Protein AF-A0A5B0NMY7-F1 (afdb_monomer_lite)

Secondary structure (DSSP, 8-state):
--TTHHHHS-THHHHHHHHTT--SS--PPPGGG----HHHHHHHHHHHHHHHTT-SSSS---HHHHHHHHHHHHHHHT-TT--HHHHHHHHHHHHHHTSSHHHHHHHHTSTHHHHHHHHHHHHS--HHHHHHHHHTHHHHHTTTS--TT-----HHHHHHHHHHHHHHH--SSTHHHHHHHHHHHHHHH-HHHHHHHHH-HHHHHHHHHHHHHHTTPPP-TTSPPPHHHHHHHHHHHHHHHHHHSPP-------------

Structure (mmCIF, N/CA/C/O backbone):
data_AF-A0A5B0NMY7-F1
#
_entry.id   AF-A0A5B0NMY7-F1
#
loop_
_atom_site.group_PDB
_atom_site.id
_atom_site.type_symbol
_atom_site.label_atom_id
_atom_site.label_alt_id
_atom_site.label_comp_id
_atom_site.label_asym_id
_atom_site.label_entity_id
_atom_site.label_seq_id
_atom_site.pdbx_PDB_ins_code
_atom_site.Cartn_x
_atom_site.Cartn_y
_atom_site.Cartn_z
_atom_site.occupancy
_atom_site.B_iso_or_equiv
_atom_site.auth_seq_id
_atom_site.auth_comp_id
_atom_site.auth_asym_id
_atom_site.auth_atom_id
_atom_site.pdbx_PDB_model_num
ATOM 1 N N . MET A 1 1 ? 30.979 4.799 -23.704 1.00 32.09 1 MET A N 1
ATOM 2 C CA . MET A 1 1 ? 30.356 3.973 -24.763 1.00 32.09 1 MET A CA 1
ATOM 3 C C . MET A 1 1 ? 29.067 3.320 -24.238 1.00 32.09 1 MET A C 1
ATOM 5 O O . MET A 1 1 ? 28.870 2.130 -24.398 1.00 32.09 1 MET A O 1
ATOM 9 N N . VAL A 1 2 ? 28.217 4.111 -23.569 1.00 34.25 2 VAL A N 1
ATOM 10 C CA . VAL A 1 2 ? 26.868 3.742 -23.074 1.00 34.25 2 VAL A CA 1
ATOM 11 C C . VAL A 1 2 ? 25.828 4.779 -23.558 1.00 34.25 2 VAL A C 1
ATOM 13 O O . VAL A 1 2 ? 24.635 4.527 -23.528 1.00 34.25 2 VAL A O 1
ATOM 16 N N . MET A 1 3 ? 26.293 5.912 -24.112 1.00 31.12 3 MET A N 1
ATOM 17 C CA . MET A 1 3 ? 25.487 7.048 -24.591 1.00 31.12 3 MET A CA 1
ATOM 18 C C . MET A 1 3 ? 24.630 6.768 -25.835 1.00 31.12 3 MET A C 1
ATOM 20 O O . MET A 1 3 ? 23.894 7.650 -26.248 1.00 31.12 3 MET A O 1
ATOM 24 N N . ASP A 1 4 ? 24.714 5.581 -26.438 1.00 39.19 4 ASP A N 1
ATOM 25 C CA . ASP A 1 4 ? 24.025 5.305 -27.707 1.00 39.19 4 ASP A CA 1
ATOM 26 C C . ASP A 1 4 ? 22.828 4.358 -27.565 1.00 39.19 4 ASP A C 1
ATOM 28 O O . ASP A 1 4 ? 22.023 4.254 -28.481 1.00 39.19 4 ASP A O 1
ATOM 32 N N . ILE A 1 5 ? 22.648 3.680 -26.424 1.00 42.03 5 ILE A N 1
ATOM 33 C CA . ILE A 1 5 ? 21.524 2.739 -26.264 1.00 42.03 5 ILE A CA 1
ATOM 34 C C . ILE A 1 5 ? 20.191 3.502 -26.214 1.00 42.03 5 ILE A C 1
ATOM 36 O O . ILE A 1 5 ? 19.239 3.094 -26.873 1.00 42.03 5 ILE A O 1
ATOM 40 N N . GLY A 1 6 ? 20.147 4.658 -25.539 1.00 38.84 6 GLY A N 1
ATOM 41 C CA . GLY A 1 6 ? 18.943 5.498 -25.462 1.00 38.84 6 GLY A CA 1
ATOM 42 C C . GLY A 1 6 ? 18.490 6.074 -26.810 1.00 38.84 6 GLY A C 1
ATOM 43 O O . GLY A 1 6 ? 17.297 6.253 -27.023 1.00 38.84 6 GLY A O 1
ATOM 44 N N . HIS A 1 7 ? 19.419 6.306 -27.747 1.00 39.41 7 HIS A N 1
ATOM 45 C CA . HIS A 1 7 ? 19.099 6.758 -29.108 1.00 39.41 7 HIS A CA 1
ATOM 46 C C . HIS A 1 7 ? 18.874 5.607 -30.100 1.00 39.41 7 HIS A C 1
ATOM 48 O O . HIS A 1 7 ? 18.194 5.798 -31.106 1.00 39.41 7 HIS A O 1
ATOM 54 N N . THR A 1 8 ? 19.431 4.420 -29.831 1.00 40.19 8 THR A N 1
ATOM 55 C CA . THR A 1 8 ? 19.308 3.242 -30.710 1.00 40.19 8 THR A CA 1
ATOM 56 C C . THR A 1 8 ? 18.006 2.479 -30.482 1.00 40.19 8 THR A C 1
ATOM 58 O O . THR A 1 8 ? 17.509 1.830 -31.403 1.00 40.19 8 THR A O 1
ATOM 61 N N . ILE A 1 9 ? 17.410 2.573 -29.291 1.00 45.41 9 ILE A N 1
ATOM 62 C CA . ILE A 1 9 ? 16.045 2.095 -29.085 1.00 45.41 9 ILE A CA 1
ATOM 63 C C . ILE A 1 9 ? 15.107 3.152 -29.684 1.00 45.41 9 ILE A C 1
ATOM 65 O O . ILE A 1 9 ? 14.639 4.057 -28.996 1.00 45.41 9 ILE A O 1
ATOM 69 N N . GLU A 1 10 ? 14.857 3.072 -30.997 1.00 43.41 10 GLU A N 1
ATOM 70 C CA . GLU A 1 10 ? 13.760 3.787 -31.660 1.00 43.41 10 GLU A CA 1
ATOM 71 C C . GLU A 1 10 ? 12.412 3.272 -31.105 1.00 43.41 10 GLU A C 1
ATOM 73 O O . GLU A 1 10 ? 11.629 2.644 -31.812 1.00 43.41 10 GLU A O 1
ATOM 78 N N . PHE A 1 11 ? 12.076 3.635 -29.862 1.00 42.22 11 PHE A N 1
ATOM 79 C CA . PHE A 1 11 ? 10.694 3.679 -29.361 1.00 42.22 11 PHE A CA 1
ATOM 80 C C . PHE A 1 11 ? 9.807 4.577 -30.261 1.00 42.22 11 PHE A C 1
ATOM 82 O O . PHE A 1 11 ? 8.585 4.613 -30.152 1.00 42.22 11 PHE A O 1
ATOM 89 N N . SER A 1 12 ? 10.421 5.347 -31.167 1.00 41.28 12 SER A N 1
ATOM 90 C CA . SER A 1 12 ? 9.843 6.477 -31.882 1.00 41.28 12 SER A CA 1
ATOM 91 C C . SER A 1 12 ? 9.120 6.152 -33.188 1.00 41.28 12 SER A C 1
ATOM 93 O O . SER A 1 12 ? 8.364 7.007 -33.640 1.00 41.28 12 SER A O 1
ATOM 95 N N . LYS A 1 13 ? 9.253 4.978 -33.821 1.00 42.22 13 LYS A N 1
ATOM 96 C CA . LYS A 1 13 ? 8.498 4.752 -35.075 1.00 42.22 13 LYS A CA 1
ATOM 97 C C . LYS A 1 13 ? 7.023 4.412 -34.864 1.00 42.22 13 LYS A C 1
ATOM 99 O O . LYS A 1 13 ? 6.215 4.769 -35.720 1.00 42.22 13 LYS A O 1
ATOM 104 N N . HIS A 1 14 ? 6.664 3.815 -33.729 1.00 40.69 14 HIS A N 1
ATOM 105 C CA . HIS A 1 14 ? 5.277 3.439 -33.435 1.00 40.69 14 HIS A CA 1
ATOM 106 C C . HIS A 1 14 ? 4.584 4.416 -32.472 1.00 40.69 14 HIS A C 1
ATOM 108 O O . HIS A 1 14 ? 3.440 4.788 -32.717 1.00 40.69 14 HIS A O 1
ATOM 114 N N . LEU A 1 15 ? 5.301 4.989 -31.496 1.00 37.88 15 LEU A N 1
ATOM 115 C CA . LEU A 1 15 ? 4.747 6.022 -30.604 1.00 37.88 15 LEU A CA 1
ATOM 116 C C . LEU A 1 15 ? 4.585 7.407 -31.257 1.00 37.88 15 LEU A C 1
ATOM 118 O O . LEU A 1 15 ? 3.718 8.182 -30.850 1.00 37.88 15 LEU A O 1
ATOM 122 N N . SER A 1 16 ? 5.395 7.755 -32.268 1.00 37.88 16 SER A N 1
ATOM 123 C CA . SER A 1 16 ? 5.366 9.104 -32.865 1.00 37.88 16 SER A CA 1
ATOM 124 C C . SER A 1 16 ? 4.118 9.366 -33.723 1.00 37.88 16 SER A C 1
ATOM 126 O O . SER A 1 16 ? 3.737 10.523 -33.894 1.00 37.88 16 SER A O 1
ATOM 128 N N . GLN A 1 17 ? 3.415 8.323 -34.185 1.00 37.09 17 GLN A N 1
ATOM 129 C CA . GLN A 1 17 ? 2.130 8.489 -34.882 1.00 37.09 17 GLN A CA 1
ATOM 130 C C . GLN A 1 17 ? 0.958 8.770 -33.924 1.00 37.09 17 GLN A C 1
ATOM 132 O O . GLN A 1 17 ? 0.051 9.509 -34.296 1.00 37.09 17 GLN A O 1
ATOM 137 N N . GLN A 1 18 ? 1.002 8.276 -32.681 1.00 41.50 18 GLN A N 1
ATOM 138 C CA . GLN A 1 18 ? 0.008 8.601 -31.643 1.00 41.50 18 GLN A CA 1
ATOM 139 C C . GLN A 1 18 ? 0.313 9.921 -30.924 1.00 41.50 18 GLN A C 1
ATOM 141 O O . GLN A 1 18 ? -0.600 10.680 -30.606 1.00 41.50 18 GLN A O 1
ATOM 146 N N . ALA A 1 19 ? 1.592 10.255 -30.719 1.00 38.69 19 ALA A N 1
ATOM 147 C CA . ALA A 1 19 ? 1.987 11.493 -30.040 1.00 38.69 19 ALA A CA 1
ATOM 148 C C . ALA A 1 19 ? 1.609 12.771 -30.818 1.00 38.69 19 ALA A C 1
ATOM 150 O O . ALA A 1 19 ? 1.403 13.815 -30.207 1.00 38.69 19 ALA A O 1
ATOM 151 N N . GLN A 1 20 ? 1.441 12.698 -32.145 1.00 36.66 20 GLN A N 1
ATOM 152 C CA . GLN A 1 20 ? 0.989 13.837 -32.959 1.00 36.66 20 GLN A CA 1
ATOM 153 C C . GLN A 1 20 ? -0.509 14.172 -32.802 1.00 36.66 20 GLN A C 1
ATOM 155 O O . GLN A 1 20 ? -0.960 15.177 -33.347 1.00 36.66 20 GLN A O 1
ATOM 160 N N . GLN A 1 21 ? -1.285 13.384 -32.046 1.00 37.75 21 GLN A N 1
ATOM 161 C CA . GLN A 1 21 ? -2.681 13.706 -31.707 1.00 37.75 21 GLN A CA 1
ATOM 162 C C . GLN A 1 21 ? -2.865 14.293 -30.295 1.00 37.75 21 GLN A C 1
ATOM 164 O O . GLN A 1 21 ? -3.982 14.663 -29.938 1.00 37.75 21 GLN A O 1
ATOM 169 N N . ALA A 1 22 ? -1.799 14.431 -29.499 1.00 38.22 22 ALA A N 1
ATOM 170 C CA . ALA A 1 22 ? -1.892 14.773 -28.076 1.00 38.22 22 ALA A CA 1
ATOM 171 C C . ALA A 1 22 ? -1.459 16.210 -27.706 1.00 38.22 22 ALA A C 1
ATOM 173 O O . ALA A 1 22 ? -1.163 16.466 -26.544 1.00 38.22 22 ALA A O 1
ATOM 174 N N . ASP A 1 23 ? -1.494 17.174 -28.634 1.00 37.72 23 ASP A N 1
ATOM 175 C CA . ASP A 1 23 ? -1.277 18.609 -28.338 1.00 37.72 23 ASP A CA 1
ATOM 176 C C . ASP A 1 23 ? -2.531 19.294 -27.743 1.00 37.72 23 ASP A C 1
ATOM 178 O O . ASP A 1 23 ? -2.899 20.417 -28.090 1.00 37.72 23 ASP A O 1
ATOM 182 N N . THR A 1 24 ? -3.224 18.617 -26.820 1.00 37.00 24 THR A N 1
ATOM 183 C CA . THR A 1 24 ? -4.330 19.207 -26.044 1.00 37.00 24 THR A CA 1
ATOM 184 C C . THR A 1 24 ? -4.070 18.992 -24.545 1.00 37.00 24 THR A C 1
ATOM 186 O O . THR A 1 24 ? -3.710 17.877 -24.175 1.00 37.00 24 THR A O 1
ATOM 189 N N . PRO A 1 25 ? -4.247 19.992 -23.649 1.00 38.28 25 PRO A N 1
ATOM 190 C CA . PRO A 1 25 ? -3.701 19.969 -22.278 1.00 38.28 25 PRO A CA 1
ATOM 191 C C . PRO A 1 25 ? -4.439 19.055 -21.283 1.00 38.28 25 PRO A C 1
ATOM 193 O O . PRO A 1 25 ? -4.419 19.289 -20.077 1.00 38.28 25 PRO A O 1
ATOM 196 N N . SER A 1 26 ? -5.134 18.031 -21.761 1.00 47.75 26 SER A N 1
ATOM 197 C CA . SER A 1 26 ? -5.843 17.069 -20.929 1.00 47.75 26 SER A CA 1
ATOM 198 C C . SER A 1 26 ? -5.944 15.773 -21.714 1.00 47.75 26 SER A C 1
ATOM 200 O O . SER A 1 26 ? -6.803 15.653 -22.574 1.00 47.75 26 SER A O 1
ATOM 202 N N . ASN A 1 27 ? -5.026 14.838 -21.483 1.00 47.78 27 ASN A N 1
ATOM 203 C CA . ASN A 1 27 ? -5.143 13.482 -22.008 1.00 47.78 27 ASN A CA 1
ATOM 204 C C . ASN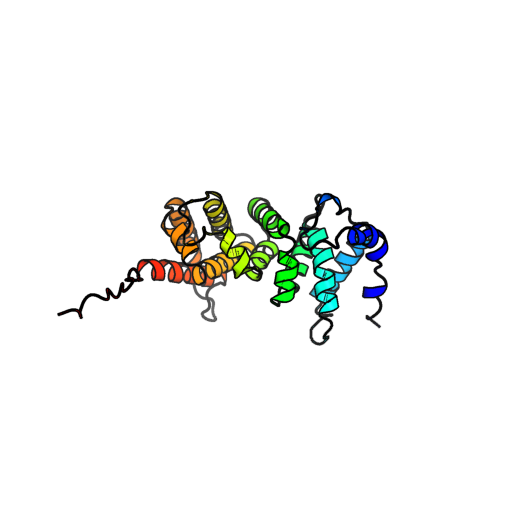 A 1 27 ? -4.453 12.524 -21.038 1.00 47.78 27 ASN A C 1
ATOM 206 O O . ASN A 1 27 ? -3.228 12.435 -20.988 1.00 47.78 27 ASN A O 1
ATOM 210 N N . VAL A 1 28 ? -5.269 11.836 -20.243 1.00 51.53 28 VAL A N 1
ATOM 211 C CA . VAL A 1 28 ? -4.882 10.591 -19.572 1.00 51.53 28 VAL A CA 1
ATOM 212 C C . VAL A 1 28 ? -4.405 9.610 -20.659 1.00 51.53 28 VAL A C 1
ATOM 214 O O . VAL A 1 28 ? -5.053 9.546 -21.708 1.00 51.53 28 VAL A O 1
ATOM 217 N N . PRO A 1 29 ? -3.296 8.871 -20.469 1.00 57.59 29 PRO A N 1
ATOM 218 C CA . PRO A 1 29 ? -2.840 7.887 -21.450 1.00 57.59 29 PRO A CA 1
ATOM 219 C C . PRO A 1 29 ? -3.941 6.851 -21.744 1.00 57.59 29 PRO A C 1
ATOM 221 O O . PRO A 1 29 ? -4.486 6.243 -20.820 1.00 57.59 29 PRO A O 1
ATOM 224 N N . ASN A 1 30 ? -4.304 6.671 -23.021 1.00 54.84 30 ASN A N 1
ATOM 225 C CA . ASN A 1 30 ? -5.318 5.699 -23.437 1.00 54.84 30 ASN A CA 1
ATOM 226 C C . ASN A 1 30 ? -4.695 4.302 -23.534 1.00 54.84 30 ASN A C 1
ATOM 228 O O . ASN A 1 30 ? -3.726 4.103 -24.264 1.00 54.84 30 ASN A O 1
ATOM 232 N N . LEU A 1 31 ? -5.273 3.336 -22.815 1.00 53.25 31 LEU A N 1
ATOM 233 C CA . LEU A 1 31 ? -4.736 1.981 -22.715 1.00 53.25 31 LEU A CA 1
ATOM 234 C C . LEU A 1 31 ? -4.845 1.162 -24.015 1.00 53.25 31 LEU A C 1
ATOM 236 O O . LEU A 1 31 ? -4.114 0.200 -24.222 1.00 53.25 31 LEU A O 1
ATOM 240 N N . SER A 1 32 ? -5.757 1.565 -24.903 1.00 46.66 32 SER A N 1
ATOM 241 C CA . SER A 1 32 ? -6.082 0.861 -26.156 1.00 46.66 32 SER A CA 1
ATOM 242 C C . SER A 1 32 ? -4.953 0.893 -27.197 1.00 46.66 32 SER A C 1
ATOM 244 O O . SER A 1 32 ? -5.057 0.256 -28.240 1.00 46.66 32 SER A O 1
ATOM 246 N N . ASP A 1 33 ? -3.903 1.657 -26.908 1.00 52.31 33 ASP A N 1
ATOM 247 C CA . ASP A 1 33 ? -2.751 1.919 -27.762 1.00 52.31 33 ASP A CA 1
ATOM 248 C C . ASP A 1 33 ? -1.489 1.140 -27.317 1.00 52.31 33 ASP A C 1
ATOM 250 O O . ASP A 1 33 ? -0.448 1.240 -27.966 1.00 52.31 33 ASP A O 1
ATOM 254 N N . LEU A 1 34 ? -1.562 0.369 -26.219 1.00 55.25 34 LEU A N 1
ATOM 255 C CA . LEU A 1 34 ? -0.446 -0.411 -25.668 1.00 55.25 34 LEU A CA 1
ATOM 256 C C . LEU A 1 34 ? -0.362 -1.809 -26.300 1.00 55.25 34 LEU A C 1
ATOM 258 O O . LEU A 1 34 ? -0.664 -2.806 -25.650 1.00 55.25 34 LEU A O 1
ATOM 262 N N . GLU A 1 35 ? 0.083 -1.912 -27.549 1.00 54.00 35 GLU A N 1
ATOM 263 C CA . GLU A 1 35 ? 0.708 -3.156 -28.017 1.00 54.00 35 GLU A CA 1
ATOM 264 C C . GLU A 1 35 ? 2.228 -2.994 -27.917 1.00 54.00 35 GLU A C 1
ATOM 266 O O . GLU A 1 35 ? 2.824 -2.226 -28.670 1.00 54.00 35 GLU A O 1
ATOM 271 N N . LEU A 1 36 ? 2.860 -3.704 -26.976 1.00 57.84 36 LEU A N 1
ATOM 272 C CA . LEU A 1 36 ? 4.321 -3.756 -26.875 1.00 57.84 36 LEU A CA 1
ATOM 273 C C . LEU A 1 36 ? 4.881 -4.708 -27.935 1.00 57.84 36 LEU A C 1
ATOM 275 O O . LEU A 1 36 ? 4.586 -5.907 -27.938 1.00 57.84 36 LEU A O 1
ATOM 279 N N . HIS A 1 37 ? 5.739 -4.200 -28.820 1.00 63.97 37 HIS A N 1
ATOM 280 C CA . HIS A 1 37 ? 6.461 -5.056 -29.755 1.00 63.97 37 HIS A CA 1
ATOM 281 C C . HIS A 1 37 ? 7.444 -5.963 -28.978 1.00 63.97 37 HIS A C 1
ATOM 283 O O . HIS A 1 37 ? 8.079 -5.499 -28.029 1.00 63.97 37 HIS A O 1
ATOM 289 N N . PRO A 1 38 ? 7.679 -7.230 -29.377 1.00 64.56 38 PRO A N 1
ATOM 290 C CA . PRO A 1 38 ? 8.589 -8.136 -28.658 1.00 64.56 38 PRO A CA 1
ATOM 291 C C . PRO A 1 38 ? 9.997 -7.571 -28.389 1.00 64.56 38 PRO A C 1
ATOM 293 O O . PRO A 1 38 ? 10.578 -7.813 -27.337 1.00 64.56 38 PRO A O 1
ATOM 296 N N . HIS A 1 39 ? 10.533 -6.763 -29.307 1.00 64.31 39 HIS A N 1
ATOM 297 C CA . HIS A 1 39 ? 11.824 -6.083 -29.118 1.00 64.31 39 HIS A CA 1
ATOM 298 C C . HIS A 1 39 ? 11.782 -4.918 -28.117 1.00 64.31 39 HIS A C 1
ATOM 300 O O . HIS A 1 39 ? 12.802 -4.610 -27.506 1.00 64.31 39 HIS A O 1
ATOM 306 N N . GLU A 1 40 ? 10.628 -4.272 -27.932 1.00 65.62 40 GLU A N 1
ATOM 307 C CA . GLU A 1 40 ? 10.443 -3.250 -26.894 1.00 65.62 40 GLU A CA 1
ATOM 308 C C . GLU A 1 40 ? 10.408 -3.911 -25.514 1.00 65.62 40 GLU A C 1
ATOM 310 O O . GLU A 1 40 ? 11.047 -3.423 -24.586 1.00 65.62 40 GLU A O 1
ATOM 315 N N . LEU A 1 41 ? 9.770 -5.081 -25.405 1.00 67.25 41 LEU A N 1
ATOM 316 C CA . LEU A 1 41 ? 9.798 -5.902 -24.195 1.00 67.25 41 LEU A CA 1
ATOM 317 C C . LEU A 1 41 ? 11.226 -6.348 -23.838 1.00 67.25 41 LEU A C 1
ATOM 319 O O . LEU A 1 41 ? 11.660 -6.168 -22.702 1.00 67.25 41 LEU A O 1
ATOM 323 N N . GLU A 1 42 ? 11.983 -6.882 -24.802 1.00 68.25 42 GLU A N 1
ATOM 324 C CA . GLU A 1 42 ? 13.391 -7.257 -24.597 1.00 68.25 42 GLU A CA 1
ATOM 325 C C . GLU A 1 42 ? 14.240 -6.056 -24.148 1.00 68.25 42 GLU A C 1
ATOM 327 O O . GLU A 1 42 ? 15.070 -6.182 -23.244 1.00 68.25 42 GLU A O 1
ATOM 332 N N . ALA A 1 43 ? 14.011 -4.878 -24.734 1.00 68.62 43 ALA A N 1
ATOM 333 C CA . ALA A 1 43 ? 14.702 -3.653 -24.350 1.00 68.62 43 ALA A CA 1
ATOM 334 C C . ALA A 1 43 ? 14.367 -3.229 -22.911 1.00 68.62 43 ALA A C 1
ATOM 336 O O . ALA A 1 43 ? 15.283 -2.930 -22.146 1.00 68.62 43 ALA A O 1
ATOM 337 N N . ILE A 1 44 ? 13.091 -3.269 -22.509 1.00 68.56 44 ILE A N 1
ATOM 338 C CA . ILE A 1 44 ? 12.666 -2.963 -21.133 1.00 68.56 44 ILE A CA 1
ATOM 339 C C . ILE A 1 44 ? 13.310 -3.942 -20.143 1.00 68.56 44 ILE A C 1
ATOM 341 O O . ILE A 1 44 ? 13.881 -3.518 -19.139 1.00 68.56 44 ILE A O 1
ATOM 345 N N . GLN A 1 45 ? 13.323 -5.241 -20.454 1.00 69.94 45 GLN A N 1
ATOM 346 C CA . GLN A 1 45 ? 13.953 -6.258 -19.605 1.00 69.94 45 GLN A CA 1
ATOM 347 C C . GLN A 1 45 ? 15.465 -6.042 -19.432 1.00 69.94 45 GLN A C 1
ATOM 349 O O . GLN A 1 45 ? 16.005 -6.244 -18.341 1.00 69.94 45 GLN A O 1
ATOM 354 N N . VAL A 1 46 ? 16.173 -5.645 -20.495 1.00 70.25 46 VAL A N 1
ATOM 355 C CA . VAL A 1 46 ? 17.603 -5.301 -20.418 1.00 70.25 46 VAL A CA 1
ATOM 356 C C . VAL A 1 46 ? 17.813 -4.050 -19.568 1.00 70.25 46 VAL A C 1
ATOM 358 O O . VAL A 1 46 ? 18.736 -4.015 -18.756 1.00 70.25 46 VAL A O 1
ATOM 361 N N . LEU A 1 47 ? 16.953 -3.045 -19.719 1.00 67.81 47 LEU A N 1
ATOM 362 C CA . LEU A 1 47 ? 17.043 -1.787 -18.985 1.00 67.81 47 LEU A CA 1
ATOM 363 C C . LEU A 1 47 ? 16.805 -1.963 -17.478 1.00 67.81 47 LEU A C 1
ATOM 365 O O . LEU A 1 47 ? 17.602 -1.456 -16.690 1.00 67.81 47 LEU A O 1
ATOM 369 N N . VAL A 1 48 ? 15.801 -2.744 -17.063 1.00 67.25 48 VAL A N 1
ATOM 370 C CA . VAL A 1 48 ? 15.568 -3.050 -15.635 1.00 67.25 48 VAL A CA 1
ATOM 371 C C . VAL A 1 48 ? 16.773 -3.774 -15.029 1.00 67.25 48 VAL A C 1
ATOM 373 O O . VAL A 1 48 ? 17.267 -3.404 -13.967 1.00 67.25 48 VAL A O 1
ATOM 376 N N . LYS A 1 49 ? 17.360 -4.736 -15.754 1.00 68.69 49 LYS A N 1
ATOM 377 C CA . LYS A 1 49 ? 18.587 -5.414 -15.302 1.00 68.69 49 LYS A CA 1
ATOM 378 C C . LYS A 1 49 ? 19.778 -4.467 -15.143 1.00 68.69 49 LYS A C 1
ATOM 380 O O . LYS A 1 49 ? 20.637 -4.722 -14.300 1.00 68.69 49 LYS A O 1
ATOM 385 N N . LEU A 1 50 ? 19.880 -3.413 -15.953 1.00 65.94 50 LEU A N 1
ATOM 386 C CA . LEU A 1 50 ? 20.941 -2.408 -15.819 1.00 65.94 50 LEU A CA 1
ATOM 387 C C . LEU A 1 50 ? 20.729 -1.522 -14.584 1.00 65.94 50 LEU A C 1
ATOM 389 O O . LEU A 1 50 ? 21.698 -1.242 -13.875 1.00 65.94 50 LEU A O 1
ATOM 393 N N . ILE A 1 51 ? 19.476 -1.162 -14.290 1.00 65.31 51 ILE A N 1
ATOM 394 C CA . ILE A 1 51 ? 19.096 -0.454 -13.061 1.00 65.31 51 ILE A CA 1
ATOM 395 C C . ILE A 1 51 ? 19.488 -1.278 -11.825 1.00 65.31 51 ILE A C 1
ATOM 397 O O . ILE A 1 51 ? 20.244 -0.798 -10.978 1.00 65.31 51 ILE A O 1
ATOM 401 N N . ASN A 1 52 ? 19.076 -2.548 -11.766 1.00 63.31 52 ASN A N 1
ATOM 402 C CA . ASN A 1 52 ? 19.294 -3.407 -10.593 1.00 63.31 52 ASN A CA 1
ATOM 403 C C . ASN A 1 52 ? 20.773 -3.696 -10.314 1.00 63.31 52 ASN A C 1
ATOM 405 O O . ASN A 1 52 ? 21.177 -3.887 -9.170 1.00 63.31 52 ASN A O 1
ATOM 409 N N . ASN A 1 53 ? 21.615 -3.707 -11.350 1.00 61.72 53 ASN A N 1
ATOM 410 C CA . ASN A 1 53 ? 23.055 -3.917 -11.196 1.00 61.72 53 ASN A CA 1
ATOM 411 C C . ASN A 1 53 ? 23.807 -2.655 -10.735 1.00 61.72 53 ASN A C 1
ATOM 413 O O . ASN A 1 53 ? 25.041 -2.637 -10.771 1.00 61.72 53 ASN A O 1
ATOM 417 N N . GLY A 1 54 ? 23.100 -1.578 -10.364 1.00 54.03 54 GLY A N 1
ATOM 418 C CA . GLY A 1 54 ? 23.687 -0.320 -9.893 1.00 54.03 54 GLY A CA 1
ATOM 419 C C . GLY A 1 54 ? 24.619 0.341 -10.912 1.00 54.03 54 GLY A C 1
ATOM 420 O O . GLY A 1 54 ? 25.426 1.202 -10.558 1.00 54.03 54 GLY A O 1
ATOM 421 N N . THR A 1 55 ? 24.554 -0.092 -12.177 1.00 50.91 55 THR A N 1
ATOM 422 C CA . THR A 1 55 ? 25.482 0.315 -13.242 1.00 50.91 55 THR A CA 1
ATOM 423 C C . THR A 1 55 ? 25.127 1.685 -13.806 1.00 50.91 55 THR A C 1
ATOM 425 O O . THR A 1 55 ? 25.927 2.307 -14.505 1.00 50.91 55 THR A O 1
ATOM 428 N N . THR A 1 56 ? 23.954 2.186 -13.448 1.00 50.97 56 THR A N 1
ATOM 429 C CA . THR A 1 56 ? 23.465 3.514 -13.770 1.00 50.97 56 THR A CA 1
ATOM 430 C C . THR A 1 56 ? 23.099 4.217 -12.462 1.00 50.97 56 THR A C 1
ATOM 432 O O . THR A 1 56 ? 22.457 3.623 -11.608 1.00 50.97 56 THR A O 1
ATOM 435 N N . TYR A 1 57 ? 23.511 5.479 -12.318 1.00 50.78 57 TYR A N 1
ATOM 436 C CA . TYR A 1 57 ? 22.985 6.481 -11.369 1.00 50.78 57 TYR A CA 1
ATOM 437 C C . TYR A 1 57 ? 23.699 6.799 -10.055 1.00 50.78 57 TYR A C 1
ATOM 439 O O . TYR A 1 57 ? 23.339 7.797 -9.443 1.00 50.78 57 TYR A O 1
ATOM 447 N N . TRP A 1 58 ? 24.808 6.158 -9.680 1.00 41.50 58 TRP A N 1
ATOM 448 C CA . TRP A 1 58 ? 25.605 6.736 -8.580 1.00 41.50 58 TRP A CA 1
ATOM 449 C C . TRP A 1 58 ? 26.359 8.022 -8.983 1.00 41.50 58 TRP A C 1
ATOM 451 O O . TRP A 1 58 ? 26.944 8.677 -8.120 1.00 41.50 58 TRP A O 1
ATOM 461 N N . SER A 1 59 ? 26.392 8.417 -10.271 1.00 42.06 59 SER A N 1
ATOM 462 C CA . SER A 1 59 ? 27.165 9.602 -10.712 1.00 42.06 59 SER A CA 1
ATOM 463 C C . SER A 1 59 ? 26.765 10.280 -12.045 1.00 42.06 59 SER A C 1
ATOM 465 O O . SER A 1 59 ? 27.582 11.039 -12.564 1.00 42.06 59 SER A O 1
ATOM 467 N N . SER A 1 60 ? 25.581 10.050 -1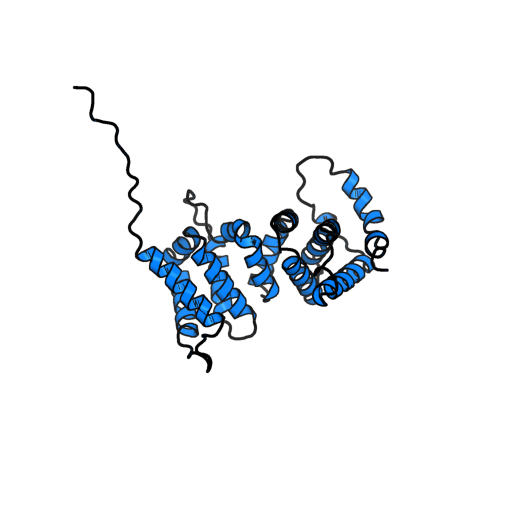2.638 1.00 42.06 60 SER A N 1
ATOM 468 C CA . SER A 1 60 ? 25.228 10.679 -13.937 1.00 42.06 60 SER A CA 1
ATOM 469 C C . SER A 1 60 ? 24.012 11.614 -13.836 1.00 42.06 60 SER A C 1
ATOM 471 O O . SER A 1 60 ? 22.992 11.178 -13.313 1.00 42.06 60 SER A O 1
ATOM 473 N N . PRO A 1 61 ? 24.082 12.858 -14.353 1.00 42.12 61 PRO A N 1
ATOM 474 C CA . PRO A 1 61 ? 23.044 13.889 -14.222 1.00 42.12 61 PRO A CA 1
ATOM 475 C C . PRO A 1 61 ? 21.887 13.764 -15.233 1.00 42.12 61 PRO A C 1
ATOM 477 O O . PRO A 1 61 ? 21.191 14.745 -15.479 1.00 42.12 61 PRO A O 1
ATOM 480 N N . ASP A 1 62 ? 21.685 12.599 -15.850 1.00 56.94 62 ASP A N 1
ATOM 481 C CA . ASP A 1 62 ? 20.729 12.450 -16.955 1.00 56.94 62 ASP A CA 1
ATOM 482 C C . ASP A 1 62 ? 19.330 12.074 -16.433 1.00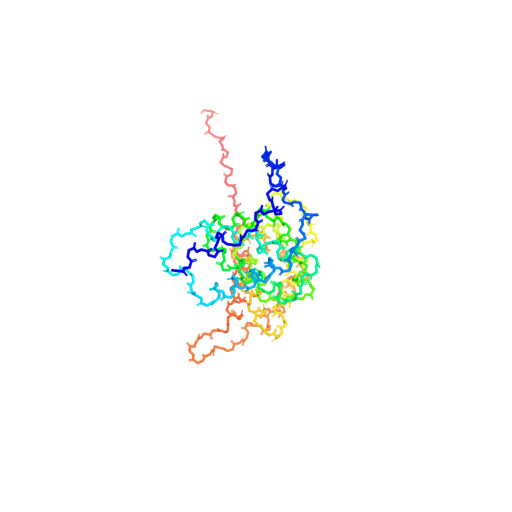 56.94 62 ASP A C 1
ATOM 484 O O . ASP A 1 62 ? 18.856 10.947 -16.597 1.00 56.94 62 ASP A O 1
ATOM 488 N N . MET A 1 63 ? 18.697 13.031 -15.742 1.00 57.16 63 MET A N 1
ATOM 489 C CA . MET A 1 63 ? 17.294 12.960 -15.289 1.00 57.16 63 MET A CA 1
ATOM 490 C C . MET A 1 63 ? 16.344 12.650 -16.460 1.00 57.16 63 MET A C 1
ATOM 492 O O . MET A 1 63 ? 15.356 11.938 -16.295 1.00 57.16 63 MET A O 1
ATOM 496 N N . ASP A 1 64 ? 16.695 13.100 -17.668 1.00 64.88 64 ASP A N 1
ATOM 497 C CA . ASP A 1 64 ? 15.929 12.863 -18.894 1.00 64.88 64 ASP A CA 1
ATOM 498 C C . ASP A 1 64 ? 15.825 11.367 -19.232 1.00 64.88 64 ASP A C 1
ATOM 500 O O . ASP A 1 64 ? 14.786 10.908 -19.711 1.00 64.88 64 ASP A O 1
ATOM 504 N N . LEU A 1 65 ? 16.865 10.575 -18.933 1.00 67.56 65 LEU A N 1
ATOM 505 C CA . LEU A 1 65 ? 16.835 9.129 -19.154 1.00 67.56 65 LEU A CA 1
ATOM 506 C C . LEU A 1 65 ? 15.903 8.436 -18.151 1.00 67.56 65 LEU A C 1
ATOM 508 O O . LEU A 1 65 ? 15.083 7.625 -18.570 1.00 67.56 65 LEU A O 1
ATOM 512 N N . ALA A 1 66 ? 15.974 8.788 -16.863 1.00 67.19 66 ALA A N 1
ATOM 513 C CA . ALA A 1 66 ? 15.098 8.230 -15.827 1.00 67.19 66 ALA A CA 1
ATOM 514 C C . ALA A 1 66 ? 13.615 8.506 -16.134 1.00 67.19 66 ALA A C 1
ATOM 516 O O . ALA A 1 66 ? 12.801 7.582 -16.164 1.00 67.19 66 ALA A O 1
ATOM 517 N N . LEU A 1 67 ? 13.285 9.751 -16.493 1.00 70.94 67 LEU A N 1
ATOM 518 C CA . LEU A 1 67 ? 11.934 10.132 -16.910 1.00 70.94 67 LEU A CA 1
ATOM 519 C C . LEU A 1 67 ? 11.494 9.411 -18.192 1.00 70.94 67 LEU A C 1
ATOM 521 O O . LEU A 1 67 ? 10.356 8.949 -18.286 1.00 70.94 67 LEU A O 1
ATOM 525 N N . SER A 1 68 ? 12.393 9.241 -19.170 1.00 72.31 68 SER A N 1
ATOM 526 C CA . SER A 1 68 ? 12.078 8.509 -20.406 1.00 72.31 68 SER A CA 1
ATOM 527 C C . SER A 1 68 ? 11.756 7.027 -20.174 1.00 72.31 68 SER A C 1
ATOM 529 O O . SER A 1 68 ? 11.062 6.422 -20.991 1.00 72.31 68 SER A O 1
ATOM 531 N N . MET A 1 69 ? 12.220 6.450 -19.058 1.00 74.19 69 MET A N 1
ATOM 532 C CA . MET A 1 69 ? 12.002 5.047 -18.700 1.00 74.19 69 MET A CA 1
ATOM 533 C C . MET A 1 69 ? 10.672 4.788 -17.992 1.00 74.19 69 MET A C 1
ATOM 535 O O . MET A 1 69 ? 10.157 3.671 -18.076 1.00 74.19 69 MET A O 1
ATOM 539 N N . ILE A 1 70 ? 10.080 5.802 -17.357 1.00 78.94 70 ILE A N 1
ATOM 540 C CA . ILE A 1 70 ? 8.800 5.671 -16.646 1.00 78.94 70 ILE A CA 1
ATOM 541 C C . ILE A 1 70 ? 7.703 5.188 -17.587 1.00 78.94 70 ILE A C 1
ATOM 543 O O . ILE A 1 70 ? 6.979 4.252 -17.264 1.00 78.94 70 ILE A O 1
ATOM 547 N N . LYS A 1 71 ? 7.602 5.785 -18.778 1.00 80.94 71 LYS A N 1
ATOM 548 C CA . LYS A 1 71 ? 6.562 5.429 -19.747 1.00 80.94 71 LYS A CA 1
ATOM 549 C C . LYS A 1 71 ? 6.649 3.959 -20.194 1.00 80.94 71 LYS A C 1
ATOM 551 O O . LYS A 1 71 ? 5.637 3.278 -20.078 1.00 80.94 71 LYS A O 1
ATOM 556 N N . PRO A 1 72 ? 7.790 3.434 -20.678 1.00 76.69 72 PRO A N 1
ATOM 557 C CA . PRO A 1 72 ? 7.915 2.016 -21.015 1.00 76.69 72 PRO A CA 1
ATOM 558 C C . PRO A 1 72 ? 7.601 1.064 -19.854 1.00 76.69 72 PRO A C 1
ATOM 560 O O . PRO A 1 72 ? 6.957 0.043 -20.075 1.00 76.69 72 PRO A O 1
ATOM 563 N N . LEU A 1 73 ? 8.016 1.394 -18.626 1.00 81.81 73 LEU A N 1
ATOM 564 C CA . LEU A 1 73 ? 7.745 0.563 -17.447 1.00 81.81 73 LEU A CA 1
ATOM 565 C C . LEU A 1 73 ? 6.268 0.592 -17.044 1.00 81.81 73 LEU A C 1
ATOM 567 O O . LEU A 1 73 ? 5.691 -0.457 -16.780 1.00 81.81 73 LEU A O 1
ATOM 571 N N . ALA A 1 74 ? 5.637 1.768 -17.068 1.00 84.19 74 ALA A N 1
ATOM 572 C CA . ALA A 1 74 ? 4.200 1.915 -16.863 1.00 84.19 74 ALA A CA 1
ATOM 573 C C . ALA A 1 74 ? 3.407 1.142 -17.924 1.00 84.19 74 ALA A C 1
ATOM 575 O O . ALA A 1 74 ? 2.442 0.457 -17.606 1.00 84.19 74 ALA A O 1
ATOM 576 N N . VAL A 1 75 ? 3.843 1.207 -19.185 1.00 80.88 75 VAL A N 1
ATOM 577 C CA . VAL A 1 75 ? 3.241 0.451 -20.287 1.00 80.88 75 VAL A CA 1
ATOM 578 C C . VAL A 1 75 ? 3.380 -1.051 -20.060 1.00 80.88 75 VAL A C 1
ATOM 580 O O . VAL A 1 75 ? 2.400 -1.763 -20.233 1.00 80.88 75 VAL A O 1
ATOM 583 N N . LEU A 1 76 ? 4.556 -1.530 -19.644 1.00 81.00 76 LEU A N 1
ATOM 584 C CA . LEU A 1 76 ? 4.764 -2.942 -19.326 1.00 81.00 76 LEU A CA 1
ATOM 585 C C . LEU A 1 76 ? 3.846 -3.406 -18.190 1.00 81.00 76 LEU A C 1
ATOM 587 O O . LEU A 1 76 ? 3.187 -4.429 -18.334 1.00 81.00 76 LEU A O 1
ATOM 591 N N . PHE A 1 77 ? 3.778 -2.634 -17.105 1.00 85.12 77 PHE A N 1
ATOM 592 C CA . PHE A 1 77 ? 2.972 -2.959 -15.928 1.00 85.12 77 PHE A CA 1
ATOM 593 C C . PHE A 1 77 ? 1.464 -2.980 -16.208 1.00 85.12 77 PHE A C 1
ATOM 595 O O . PHE A 1 77 ? 0.720 -3.745 -15.610 1.00 85.12 77 PHE A O 1
ATOM 602 N N . LEU A 1 78 ? 0.998 -2.128 -17.121 1.00 83.56 78 LEU A N 1
ATOM 603 C CA . LEU A 1 78 ? -0.416 -2.022 -17.484 1.00 83.56 78 LEU A CA 1
ATOM 604 C C . LEU A 1 78 ? -0.803 -2.937 -18.655 1.00 83.56 78 LEU A C 1
ATOM 606 O O . LEU A 1 78 ? -1.942 -2.888 -19.127 1.00 83.56 78 LEU A O 1
ATOM 610 N N . HIS A 1 79 ? 0.137 -3.726 -19.179 1.00 76.44 79 HIS A N 1
ATOM 611 C CA . HIS A 1 79 ? -0.090 -4.534 -20.367 1.00 76.44 79 HIS A CA 1
ATOM 612 C C . HIS A 1 79 ? -0.921 -5.788 -20.018 1.00 76.44 79 HIS A C 1
ATOM 614 O O . HIS A 1 79 ? -0.473 -6.604 -19.216 1.00 76.44 79 HIS A O 1
ATOM 620 N N . PRO A 1 80 ? -2.096 -6.018 -20.644 1.00 64.81 80 PRO A N 1
ATOM 621 C CA . PRO A 1 80 ? -3.013 -7.096 -20.246 1.00 64.81 80 PRO A CA 1
ATOM 622 C C . PRO A 1 80 ? -2.447 -8.535 -20.233 1.00 64.81 80 PRO A C 1
ATOM 624 O O . PRO A 1 80 ? -2.938 -9.346 -19.453 1.00 64.81 80 PRO A O 1
ATOM 627 N N . PRO A 1 81 ? -1.474 -8.916 -21.089 1.00 64.56 81 PRO A N 1
ATOM 628 C CA . PRO A 1 81 ? -0.826 -10.228 -21.030 1.00 64.56 81 PRO A CA 1
ATOM 629 C C . PRO A 1 81 ? 0.539 -10.220 -20.315 1.00 64.56 81 PRO A C 1
ATOM 631 O O . PRO A 1 81 ? 1.357 -11.096 -20.607 1.00 64.56 81 PRO A O 1
ATOM 634 N N . ALA A 1 82 ? 0.828 -9.241 -19.451 1.00 67.19 82 ALA A N 1
ATOM 635 C CA . ALA A 1 82 ? 2.047 -9.269 -18.648 1.00 67.19 82 ALA A CA 1
ATOM 636 C C . ALA A 1 82 ? 2.112 -10.564 -17.818 1.00 67.19 82 ALA A C 1
ATOM 638 O O . ALA A 1 82 ? 1.117 -11.032 -17.265 1.00 67.19 82 ALA A O 1
ATOM 639 N N . ASP A 1 83 ? 3.284 -11.200 -17.807 1.00 78.44 83 ASP A N 1
ATOM 640 C CA . ASP A 1 83 ? 3.540 -12.341 -16.930 1.00 78.44 83 ASP A CA 1
ATOM 641 C C . ASP A 1 83 ? 4.105 -11.862 -15.582 1.00 78.44 83 ASP A C 1
ATOM 643 O O . ASP A 1 83 ? 4.614 -10.748 -15.469 1.00 78.44 83 ASP A O 1
ATOM 647 N N . LYS A 1 84 ? 4.085 -12.727 -14.559 1.00 79.06 84 LYS A N 1
ATOM 648 C CA . LYS A 1 84 ? 4.563 -12.376 -13.206 1.00 79.06 84 LYS A CA 1
ATOM 649 C C . LYS A 1 84 ? 5.985 -11.809 -13.182 1.00 79.06 84 LYS A C 1
ATOM 651 O O . LYS A 1 84 ? 6.328 -11.020 -12.309 1.00 79.06 84 LYS A O 1
ATOM 656 N N . PHE A 1 85 ? 6.844 -12.256 -14.099 1.00 79.25 85 PHE A N 1
ATOM 657 C CA . PHE A 1 85 ? 8.218 -11.773 -14.174 1.00 79.25 85 PHE A CA 1
ATOM 658 C C . PHE A 1 85 ? 8.276 -10.368 -14.781 1.00 79.25 85 PHE A C 1
ATOM 660 O O . PHE A 1 85 ? 9.076 -9.547 -14.345 1.00 79.25 85 PHE A O 1
ATOM 667 N N . GLN A 1 86 ? 7.420 -10.068 -15.754 1.00 78.50 86 GLN A N 1
ATOM 668 C CA . GLN A 1 86 ? 7.264 -8.727 -16.313 1.00 78.50 86 GLN A CA 1
ATOM 669 C C . GLN A 1 86 ? 6.683 -7.749 -15.292 1.00 78.50 86 GLN A C 1
ATOM 671 O O . GLN A 1 86 ? 7.226 -6.652 -15.168 1.00 78.50 86 GLN A O 1
ATOM 676 N N . ASP A 1 87 ? 5.675 -8.162 -14.520 1.00 83.12 87 ASP A N 1
ATOM 677 C CA . ASP A 1 87 ? 5.132 -7.360 -13.418 1.00 83.12 87 ASP A CA 1
ATOM 678 C C . ASP A 1 87 ? 6.208 -7.069 -12.377 1.00 83.12 87 ASP A C 1
ATOM 680 O O . ASP A 1 87 ? 6.420 -5.916 -12.011 1.00 83.12 87 ASP A O 1
ATOM 684 N N . PHE A 1 88 ? 6.962 -8.095 -11.970 1.00 83.12 88 PHE A N 1
ATOM 685 C CA . PHE A 1 88 ? 8.094 -7.936 -11.062 1.00 83.12 88 PHE A CA 1
ATOM 686 C C . PHE A 1 88 ? 9.110 -6.911 -11.589 1.00 83.12 88 PHE A C 1
ATOM 688 O O . PHE A 1 88 ? 9.467 -5.982 -10.870 1.00 83.12 88 PHE A O 1
ATOM 695 N N . LEU A 1 89 ? 9.545 -7.032 -12.849 1.00 79.75 89 LEU A N 1
ATOM 696 C CA . LEU A 1 89 ? 10.514 -6.105 -13.442 1.00 79.75 89 LEU A CA 1
ATOM 697 C C . LEU A 1 89 ? 9.970 -4.676 -13.544 1.00 79.75 89 LEU A C 1
ATOM 699 O O . LEU A 1 89 ? 10.714 -3.713 -13.345 1.00 79.75 89 LEU A O 1
ATOM 703 N N . ALA A 1 90 ? 8.692 -4.529 -13.889 1.00 85.50 90 ALA A N 1
ATOM 704 C CA . ALA A 1 90 ? 8.064 -3.226 -14.002 1.00 85.50 90 ALA A CA 1
ATOM 705 C C . ALA A 1 90 ? 7.935 -2.560 -12.6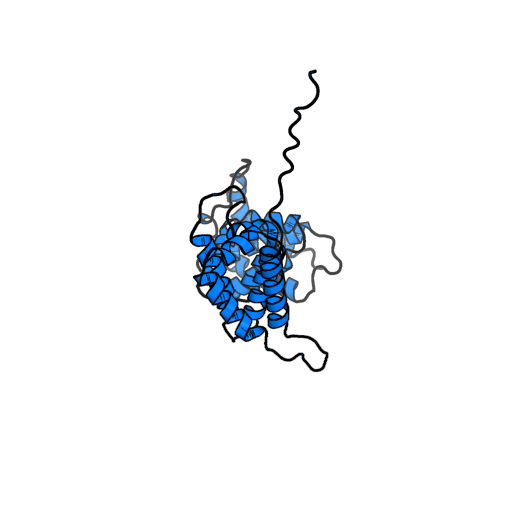27 1.00 85.50 90 ALA A C 1
ATOM 707 O O . ALA A 1 90 ? 8.333 -1.407 -12.478 1.00 85.50 90 ALA A O 1
ATOM 708 N N . LEU A 1 91 ? 7.467 -3.298 -11.616 1.00 86.56 91 LEU A N 1
ATOM 709 C CA . LEU A 1 91 ? 7.368 -2.830 -10.234 1.00 86.56 91 LEU A CA 1
ATOM 710 C C . LEU A 1 91 ? 8.741 -2.460 -9.666 1.00 86.56 91 LEU A C 1
ATOM 712 O O . LEU A 1 91 ? 8.900 -1.376 -9.116 1.00 86.56 91 LEU A O 1
ATOM 716 N N . GLU A 1 92 ? 9.749 -3.312 -9.847 1.00 80.38 92 GLU A N 1
ATOM 717 C CA . GLU A 1 92 ? 11.116 -3.063 -9.380 1.00 80.38 92 GLU A CA 1
ATOM 718 C C . GLU A 1 92 ? 11.717 -1.805 -10.031 1.00 80.38 92 GLU A C 1
ATOM 720 O O . GLU A 1 92 ? 12.272 -0.941 -9.345 1.00 80.38 92 GLU A O 1
ATOM 725 N N . GLY A 1 93 ? 11.538 -1.647 -11.347 1.00 80.06 93 GLY A N 1
ATOM 726 C CA . GLY A 1 93 ? 11.986 -0.465 -12.081 1.00 80.06 93 GLY A CA 1
ATOM 727 C C . GLY A 1 93 ? 11.262 0.817 -11.658 1.00 80.06 93 GLY A C 1
ATOM 728 O O . GLY A 1 93 ? 11.912 1.834 -11.420 1.00 80.06 93 GLY A O 1
ATOM 729 N N . LEU A 1 94 ? 9.931 0.782 -11.538 1.00 84.94 94 LEU A N 1
ATOM 730 C CA . LEU A 1 94 ? 9.130 1.933 -11.102 1.00 84.94 94 LEU A CA 1
ATOM 731 C C . LEU A 1 94 ? 9.464 2.333 -9.661 1.00 84.94 94 LEU A C 1
ATOM 733 O O . LEU A 1 94 ? 9.619 3.523 -9.387 1.00 84.94 94 LEU A O 1
ATOM 737 N N . SER A 1 95 ? 9.651 1.357 -8.769 1.00 80.69 95 SER A N 1
ATOM 738 C CA . SER A 1 95 ? 10.071 1.597 -7.387 1.00 80.69 95 SER A CA 1
ATOM 739 C C . SER A 1 95 ? 11.424 2.291 -7.340 1.00 80.69 95 SER A C 1
ATOM 741 O O . SER A 1 95 ? 11.559 3.332 -6.697 1.00 80.69 95 SER A O 1
ATOM 743 N N . TYR A 1 96 ? 12.409 1.791 -8.087 1.00 77.00 96 TYR A N 1
ATOM 744 C CA . TYR A 1 96 ? 13.725 2.424 -8.162 1.00 77.00 96 TYR A CA 1
ATOM 745 C C . TYR A 1 96 ? 13.655 3.872 -8.674 1.00 77.00 96 TYR A C 1
ATOM 747 O O . TYR A 1 96 ? 14.337 4.757 -8.156 1.00 77.00 96 TYR A O 1
ATOM 755 N N . LEU A 1 97 ? 12.812 4.124 -9.677 1.00 77.94 97 LEU A N 1
ATOM 756 C CA . LEU A 1 97 ? 12.640 5.440 -10.290 1.00 77.94 97 LEU A CA 1
ATOM 757 C C . LEU A 1 97 ? 11.740 6.388 -9.494 1.00 77.94 97 LEU A C 1
ATOM 759 O O . LEU A 1 97 ? 11.600 7.526 -9.898 1.00 77.94 97 LEU A O 1
ATOM 763 N N . SER A 1 98 ? 11.150 5.993 -8.369 1.00 73.81 98 SER A N 1
ATOM 764 C CA . SER A 1 98 ? 10.277 6.872 -7.564 1.00 73.81 98 SER A CA 1
ATOM 765 C C . SER A 1 98 ? 11.037 7.734 -6.534 1.00 73.81 98 SER A C 1
ATOM 767 O O . SER A 1 98 ? 10.472 8.230 -5.561 1.00 73.81 98 SER A O 1
ATOM 769 N N . GLY A 1 99 ? 12.345 7.924 -6.734 1.00 69.50 99 GLY A N 1
ATOM 770 C CA . GLY A 1 99 ? 13.236 8.577 -5.771 1.00 69.50 99 GLY A CA 1
ATOM 771 C C . GLY A 1 99 ? 13.097 10.100 -5.635 1.00 69.50 99 GLY A C 1
ATOM 772 O O . GLY A 1 99 ? 13.619 10.649 -4.661 1.00 69.50 99 GLY A O 1
ATOM 773 N N . SER A 1 100 ? 12.409 10.795 -6.551 1.00 75.31 100 SER A N 1
ATOM 774 C CA . SER A 1 100 ? 12.096 12.226 -6.406 1.00 75.31 100 SER A CA 1
ATOM 775 C C . SER A 1 100 ? 10.642 12.578 -6.746 1.00 75.31 100 SER A C 1
ATOM 777 O O . SER A 1 100 ? 9.866 11.743 -7.217 1.00 75.31 100 SER A O 1
ATOM 779 N N . GLU A 1 101 ? 10.261 13.830 -6.468 1.00 76.38 101 GLU A N 1
ATOM 780 C CA . GLU A 1 101 ? 8.907 14.351 -6.689 1.00 76.38 101 GLU A CA 1
ATOM 781 C C . GLU A 1 101 ? 8.518 14.374 -8.175 1.00 76.38 101 GLU A C 1
ATOM 783 O O . GLU A 1 101 ? 7.368 14.074 -8.495 1.00 76.38 101 GLU A O 1
ATOM 788 N N . ASP A 1 102 ? 9.457 14.673 -9.080 1.00 78.00 102 ASP A N 1
ATOM 789 C CA . ASP A 1 102 ? 9.171 14.837 -10.513 1.00 78.00 102 ASP A CA 1
ATOM 790 C C . ASP A 1 102 ? 8.869 13.492 -11.183 1.00 78.00 102 ASP A C 1
ATOM 792 O O . ASP A 1 102 ? 7.844 13.321 -11.844 1.00 78.00 102 ASP A O 1
ATOM 796 N N . GLU A 1 103 ? 9.727 12.501 -10.964 1.00 78.50 103 GLU A N 1
ATOM 797 C CA . GLU A 1 103 ? 9.506 11.134 -11.442 1.00 78.50 103 GLU A CA 1
ATOM 798 C C . GLU A 1 103 ? 8.306 10.471 -10.749 1.00 78.50 103 GLU A C 1
ATOM 800 O O . GLU A 1 103 ? 7.514 9.801 -11.410 1.00 78.50 103 GLU A O 1
ATOM 805 N N . THR A 1 104 ? 8.070 10.749 -9.464 1.00 79.88 104 THR A N 1
ATOM 806 C CA . THR A 1 104 ? 6.830 10.331 -8.794 1.00 79.88 104 THR A CA 1
ATOM 807 C C . THR A 1 104 ? 5.594 10.912 -9.482 1.00 79.88 104 THR A C 1
ATOM 809 O O . THR A 1 104 ? 4.630 10.189 -9.745 1.00 79.88 104 THR A O 1
ATOM 812 N N . ALA A 1 105 ? 5.610 12.207 -9.802 1.00 82.12 105 ALA A N 1
ATOM 813 C CA . ALA A 1 105 ? 4.511 12.858 -10.497 1.00 82.12 105 ALA A CA 1
ATOM 814 C C . ALA A 1 105 ? 4.297 12.258 -11.892 1.00 82.12 105 ALA A C 1
ATOM 816 O O . ALA A 1 105 ? 3.152 12.000 -12.258 1.00 82.12 105 ALA A O 1
ATOM 817 N N . GLU A 1 106 ? 5.367 11.988 -12.645 1.00 82.88 106 GLU A N 1
ATOM 818 C CA . GLU A 1 106 ? 5.282 11.377 -13.975 1.00 82.88 106 GLU A CA 1
ATOM 819 C C . GLU 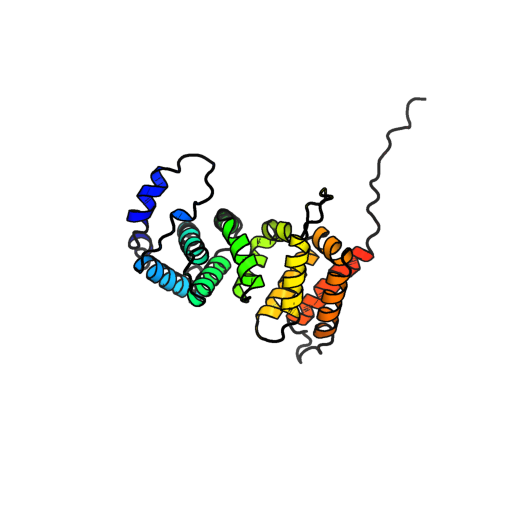A 1 106 ? 4.713 9.953 -13.921 1.00 82.88 106 GLU A C 1
ATOM 821 O O . GLU A 1 106 ? 3.860 9.621 -14.745 1.00 82.88 106 GLU A O 1
ATOM 826 N N . ILE A 1 107 ? 5.085 9.133 -12.928 1.00 83.88 107 ILE A N 1
ATOM 827 C CA . ILE A 1 107 ? 4.483 7.801 -12.759 1.00 83.88 107 ILE A CA 1
ATOM 828 C C . ILE A 1 107 ? 2.988 7.933 -12.437 1.00 83.88 107 ILE A C 1
ATOM 830 O O . ILE A 1 107 ? 2.156 7.281 -13.066 1.00 83.88 107 ILE A O 1
ATOM 834 N N . LEU A 1 108 ? 2.613 8.848 -11.539 1.00 83.81 108 LEU A N 1
ATOM 835 C CA . LEU A 1 108 ? 1.214 9.077 -11.159 1.00 83.81 108 LEU A CA 1
ATOM 836 C C . LEU A 1 108 ? 0.336 9.658 -12.283 1.00 83.81 108 LEU A C 1
ATOM 838 O O . LEU A 1 108 ? -0.892 9.620 -12.169 1.00 83.81 108 LEU A O 1
ATOM 842 N N . ARG A 1 109 ? 0.913 10.154 -13.390 1.00 84.25 109 ARG A N 1
ATOM 843 C CA . ARG A 1 109 ? 0.137 10.501 -14.600 1.00 84.25 109 ARG A CA 1
ATOM 844 C C . ARG A 1 109 ? -0.510 9.278 -15.247 1.00 84.25 109 ARG A C 1
ATOM 846 O O . ARG A 1 109 ? -1.513 9.427 -15.946 1.00 84.25 109 ARG A O 1
ATOM 853 N N . TRP A 1 110 ? 0.035 8.090 -15.001 1.00 84.44 110 TRP A N 1
ATOM 854 C CA . TRP A 1 110 ? -0.538 6.805 -15.386 1.00 84.44 110 TRP A CA 1
ATOM 855 C C . TRP A 1 110 ? -1.460 6.320 -14.270 1.00 84.44 110 TRP A C 1
ATOM 857 O O . TRP A 1 110 ? -1.142 5.389 -13.537 1.00 84.44 110 TRP A O 1
ATOM 867 N N . SER A 1 111 ? -2.608 6.983 -14.106 1.00 81.69 111 SER A N 1
ATOM 868 C CA . SER A 1 111 ? -3.519 6.756 -12.972 1.00 81.69 111 SER A CA 1
ATOM 869 C C . SER A 1 111 ? -3.921 5.290 -12.779 1.00 81.69 111 SER A C 1
ATOM 871 O O . SER A 1 111 ? -4.162 4.870 -11.650 1.00 81.69 111 SER A O 1
ATOM 873 N N . GLN A 1 112 ? -3.945 4.511 -13.864 1.00 85.56 112 GLN A N 1
ATOM 874 C CA . GLN A 1 112 ? -4.283 3.088 -13.861 1.00 85.56 112 GLN A CA 1
ATOM 875 C C . GLN A 1 112 ? -3.265 2.224 -13.104 1.00 85.56 112 GLN A C 1
ATOM 877 O O . GLN A 1 112 ? -3.619 1.131 -12.682 1.00 85.56 112 GLN A O 1
ATOM 882 N N . ILE A 1 113 ? -2.036 2.706 -12.869 1.00 86.25 113 ILE A N 1
ATOM 883 C CA . ILE A 1 113 ? -1.037 1.994 -12.051 1.00 86.25 113 ILE A CA 1
ATOM 884 C C . ILE A 1 113 ? -1.587 1.736 -10.651 1.00 86.25 113 ILE A C 1
ATOM 886 O O . ILE A 1 113 ? -1.389 0.660 -10.103 1.00 86.25 113 ILE A O 1
ATOM 890 N N . LEU A 1 114 ? -2.308 2.700 -10.075 1.00 85.25 114 LEU A N 1
ATOM 891 C CA . LEU A 1 114 ? -2.867 2.541 -8.735 1.00 85.25 114 LEU A CA 1
ATOM 892 C C . LEU A 1 114 ? -4.010 1.519 -8.709 1.00 85.25 114 LEU A C 1
ATOM 894 O O . LEU A 1 114 ? -4.158 0.800 -7.726 1.00 85.25 114 LEU A O 1
ATOM 898 N N . ASP A 1 115 ? -4.803 1.448 -9.777 1.00 84.75 115 ASP A N 1
ATOM 899 C CA . ASP A 1 115 ? -5.877 0.459 -9.905 1.00 84.75 115 ASP A CA 1
ATOM 900 C C . ASP A 1 115 ? -5.297 -0.952 -10.117 1.00 84.75 115 ASP A C 1
ATOM 902 O O . ASP A 1 115 ? -5.732 -1.892 -9.460 1.00 84.75 115 ASP A O 1
ATOM 906 N N . GLN A 1 116 ? -4.250 -1.085 -10.938 1.00 85.94 116 GLN A N 1
ATOM 907 C CA . GLN A 1 116 ? -3.527 -2.346 -11.139 1.00 85.94 116 GLN A CA 1
ATOM 908 C C . GLN A 1 116 ? -2.822 -2.818 -9.858 1.00 85.94 116 GLN A C 1
ATOM 910 O O . GLN A 1 116 ? -2.793 -4.011 -9.565 1.00 85.94 116 GLN A O 1
ATOM 915 N N . LEU A 1 117 ? -2.276 -1.891 -9.062 1.00 86.62 117 LEU A N 1
ATOM 916 C CA . LEU A 1 117 ? -1.705 -2.217 -7.754 1.00 86.62 117 LEU A CA 1
ATOM 917 C C . LEU A 1 117 ? -2.760 -2.800 -6.809 1.00 86.62 117 LEU A C 1
ATOM 919 O O . LEU A 1 117 ? -2.469 -3.799 -6.160 1.00 86.62 117 LEU A O 1
ATOM 923 N N . ASP A 1 118 ? -3.973 -2.231 -6.760 1.00 83.94 118 ASP A N 1
ATOM 924 C CA . ASP A 1 118 ? -5.071 -2.801 -5.959 1.00 83.94 118 ASP A CA 1
ATOM 925 C C . ASP A 1 118 ? -5.375 -4.247 -6.381 1.00 83.94 118 ASP A C 1
ATOM 927 O O . ASP A 1 118 ? -5.493 -5.120 -5.524 1.00 83.94 118 ASP A O 1
ATOM 931 N N . GLU A 1 119 ? -5.446 -4.512 -7.690 1.00 85.50 119 GLU A N 1
ATOM 932 C CA . GLU A 1 119 ? -5.716 -5.853 -8.221 1.00 85.50 119 GLU A CA 1
ATOM 933 C C . GLU A 1 119 ? -4.615 -6.858 -7.848 1.00 85.50 119 GLU A C 1
ATOM 935 O O . GLU A 1 119 ? -4.916 -7.985 -7.448 1.00 85.50 119 GLU A O 1
ATOM 940 N N . ILE A 1 120 ? -3.340 -6.462 -7.921 1.00 85.38 120 ILE A N 1
ATOM 941 C CA . ILE A 1 120 ? -2.213 -7.327 -7.539 1.00 85.38 120 ILE A CA 1
ATOM 942 C C . ILE A 1 120 ? -2.238 -7.632 -6.041 1.00 85.38 120 ILE A C 1
ATOM 944 O O . ILE A 1 120 ? -2.065 -8.785 -5.655 1.00 85.38 120 ILE A O 1
ATOM 948 N N . ILE A 1 121 ? -2.490 -6.630 -5.196 1.00 83.56 121 ILE A N 1
ATOM 949 C CA . ILE A 1 121 ? -2.588 -6.805 -3.737 1.00 83.56 121 ILE A CA 1
ATOM 950 C C . ILE A 1 121 ? -3.709 -7.788 -3.376 1.00 83.56 121 ILE A C 1
ATOM 952 O O . ILE A 1 121 ? -3.561 -8.563 -2.435 1.00 83.56 121 ILE A O 1
ATOM 956 N N . GLU A 1 122 ? -4.821 -7.755 -4.113 1.00 84.25 122 GLU A N 1
ATOM 957 C CA . GLU A 1 122 ? -5.974 -8.634 -3.896 1.00 84.25 122 GLU A CA 1
ATOM 958 C C . GLU A 1 122 ? -5.779 -10.061 -4.420 1.00 84.25 122 GLU A C 1
ATOM 960 O O . GLU A 1 122 ? -6.347 -11.000 -3.860 1.00 84.25 122 GLU A O 1
ATOM 965 N N . SER A 1 123 ? -5.023 -10.237 -5.504 1.00 84.00 123 SER A N 1
ATOM 966 C CA . SER A 1 123 ? -4.929 -11.515 -6.218 1.00 84.00 123 SER A CA 1
ATOM 967 C C . SER A 1 123 ? -3.656 -12.294 -5.898 1.00 84.00 123 SER A C 1
ATOM 969 O O . SER A 1 123 ? -3.725 -13.439 -5.450 1.00 84.00 123 SER A O 1
ATOM 971 N N . GLU A 1 124 ? -2.496 -11.689 -6.137 1.00 84.31 124 GLU A N 1
ATOM 972 C CA . GLU A 1 124 ? -1.177 -12.293 -5.972 1.00 84.31 124 GLU A CA 1
ATOM 973 C C . GLU A 1 124 ? -0.194 -11.241 -5.426 1.00 84.31 124 GLU A C 1
ATOM 975 O O . GLU A 1 124 ? 0.614 -10.679 -6.173 1.00 84.31 124 GLU A O 1
ATOM 980 N N . PRO A 1 125 ? -0.267 -10.946 -4.117 1.00 84.12 125 PRO A N 1
ATOM 981 C CA . PRO A 1 125 ? 0.509 -9.880 -3.501 1.00 84.12 125 PRO A CA 1
ATOM 982 C C . PRO A 1 125 ? 2.014 -10.152 -3.612 1.00 84.12 125 PRO A C 1
ATOM 984 O O . PRO A 1 125 ? 2.490 -11.272 -3.421 1.00 84.12 125 PRO A O 1
ATOM 987 N N . SER A 1 126 ? 2.781 -9.097 -3.884 1.00 85.75 126 SER A N 1
ATOM 988 C CA . SER A 1 126 ? 4.246 -9.127 -3.912 1.00 85.75 126 SER A CA 1
ATOM 989 C C . SER A 1 126 ? 4.824 -7.993 -3.075 1.00 85.75 126 SER A C 1
ATOM 991 O O . SER A 1 126 ? 4.196 -6.948 -2.901 1.00 85.75 126 SER A O 1
ATOM 993 N N . GLU A 1 127 ? 6.043 -8.187 -2.572 1.00 84.81 127 GLU A N 1
ATOM 994 C CA . GLU A 1 127 ? 6.766 -7.173 -1.803 1.00 84.81 127 GLU A CA 1
ATOM 995 C C . GLU A 1 127 ? 6.909 -5.890 -2.627 1.00 84.81 127 GLU A C 1
ATOM 997 O O . GLU A 1 127 ? 6.580 -4.811 -2.148 1.00 84.81 127 GLU A O 1
ATOM 1002 N N . GLN A 1 128 ? 7.288 -6.018 -3.902 1.00 84.56 128 GLN A N 1
ATOM 1003 C CA . GLN A 1 128 ? 7.529 -4.887 -4.796 1.00 84.56 128 GLN A CA 1
ATOM 1004 C C . GLN A 1 128 ? 6.256 -4.067 -5.034 1.00 84.56 128 GLN A C 1
ATOM 1006 O O . GLN A 1 128 ? 6.328 -2.841 -5.087 1.00 84.56 128 GLN A O 1
ATOM 1011 N N . ALA A 1 129 ? 5.090 -4.716 -5.135 1.00 86.44 129 ALA A N 1
ATOM 1012 C CA . ALA A 1 129 ? 3.816 -4.010 -5.247 1.00 86.44 129 ALA A CA 1
ATOM 1013 C C . ALA A 1 129 ? 3.525 -3.198 -3.977 1.00 86.44 129 ALA A C 1
ATOM 1015 O O . ALA A 1 129 ? 3.175 -2.021 -4.062 1.00 86.44 129 ALA A O 1
ATOM 1016 N N . VAL A 1 130 ? 3.735 -3.796 -2.800 1.00 86.31 130 VAL A N 1
ATOM 1017 C CA . VAL A 1 130 ? 3.499 -3.136 -1.508 1.00 86.31 130 VAL A CA 1
ATOM 1018 C C . VAL A 1 130 ? 4.502 -2.011 -1.237 1.00 86.31 130 VAL A C 1
ATOM 1020 O O . VAL A 1 130 ? 4.145 -0.965 -0.694 1.00 86.31 130 VAL A O 1
ATOM 1023 N N . GLU A 1 131 ? 5.755 -2.173 -1.646 1.00 82.69 131 GLU A N 1
ATOM 1024 C CA . GLU A 1 131 ? 6.763 -1.119 -1.555 1.00 82.69 131 GLU A CA 1
ATOM 1025 C C . GLU A 1 131 ? 6.485 0.034 -2.518 1.00 82.69 131 GLU A C 1
ATOM 1027 O O . GLU A 1 131 ? 6.614 1.198 -2.134 1.00 82.69 131 GLU A O 1
ATOM 1032 N N . LEU A 1 132 ? 6.037 -0.255 -3.742 1.00 80.88 132 LEU A N 1
ATOM 1033 C CA . LEU A 1 132 ? 5.699 0.786 -4.709 1.00 80.88 132 LEU A CA 1
ATOM 1034 C C . LEU A 1 132 ? 4.564 1.686 -4.191 1.00 80.88 132 LEU A C 1
ATOM 1036 O O . LEU A 1 132 ? 4.608 2.907 -4.346 1.00 80.88 132 LEU A O 1
ATOM 1040 N N . MET A 1 133 ? 3.586 1.112 -3.483 1.00 78.69 133 MET A N 1
ATOM 1041 C CA . MET A 1 133 ? 2.537 1.877 -2.795 1.00 78.69 133 MET A CA 1
ATOM 1042 C C . MET A 1 133 ? 3.105 2.903 -1.807 1.00 78.69 133 MET A C 1
ATOM 1044 O O . MET A 1 133 ? 2.596 4.022 -1.702 1.00 78.69 133 MET A O 1
ATOM 1048 N N . LEU A 1 134 ? 4.160 2.528 -1.076 1.00 71.06 134 LEU A N 1
ATOM 1049 C CA . LEU A 1 134 ? 4.779 3.375 -0.057 1.00 71.06 134 LEU A CA 1
ATOM 1050 C C . LEU A 1 134 ? 5.494 4.591 -0.628 1.00 71.06 134 LEU A C 1
ATOM 1052 O O . LEU A 1 134 ? 5.616 5.608 0.057 1.00 71.06 134 LEU A O 1
ATOM 1056 N N . LEU A 1 135 ? 5.968 4.487 -1.864 1.00 70.06 135 LEU A N 1
ATOM 1057 C CA . LEU A 1 135 ? 6.688 5.553 -2.551 1.00 70.06 135 LEU A CA 1
ATOM 1058 C C . LEU A 1 135 ? 5.731 6.670 -2.996 1.00 70.06 135 LEU A C 1
ATOM 1060 O O . LEU A 1 135 ? 6.103 7.841 -3.017 1.00 70.06 135 LEU A O 1
ATOM 1064 N N . TYR A 1 136 ? 4.455 6.341 -3.216 1.00 64.00 136 TYR A N 1
ATOM 1065 C CA . TYR A 1 136 ? 3.408 7.291 -3.609 1.00 64.00 136 TYR A CA 1
ATOM 1066 C C . TYR A 1 136 ? 2.614 7.885 -2.449 1.00 64.00 136 TYR A C 1
ATOM 1068 O O . TYR A 1 136 ? 1.499 8.374 -2.651 1.00 64.00 136 TYR A O 1
ATOM 1076 N N . ASP A 1 137 ? 3.188 7.869 -1.248 1.00 63.25 137 ASP A N 1
ATOM 1077 C CA . ASP A 1 137 ? 2.535 8.105 0.040 1.00 63.25 137 ASP A CA 1
ATOM 1078 C C . ASP A 1 137 ? 1.414 9.180 0.007 1.00 63.25 137 ASP A C 1
ATOM 1080 O O . ASP A 1 137 ? 0.278 8.861 0.349 1.00 63.25 137 ASP A O 1
ATOM 1084 N N . PRO A 1 138 ? 1.588 10.417 -0.510 1.00 70.94 138 PRO A N 1
ATOM 1085 C CA . PRO A 1 138 ? 0.507 11.413 -0.488 1.00 70.94 138 PRO A CA 1
ATOM 1086 C C . PRO A 1 138 ? -0.681 11.107 -1.420 1.00 70.94 138 PRO A C 1
ATOM 1088 O O . PRO A 1 138 ? -1.827 11.415 -1.081 1.00 70.94 138 PRO A O 1
ATOM 1091 N N . ALA A 1 139 ? -0.430 10.550 -2.607 1.00 69.88 139 ALA A N 1
ATOM 1092 C CA . ALA A 1 139 ? -1.476 10.187 -3.568 1.00 69.88 139 ALA A CA 1
ATOM 1093 C C . ALA A 1 139 ? -2.136 8.862 -3.178 1.00 69.88 139 ALA A C 1
ATOM 1095 O O . ALA A 1 139 ? -3.357 8.715 -3.252 1.00 69.88 139 ALA A O 1
ATOM 1096 N N . PHE A 1 140 ? -1.320 7.933 -2.695 1.00 71.00 140 PHE A N 1
ATOM 1097 C CA . PHE A 1 140 ? -1.734 6.605 -2.305 1.00 71.00 140 PHE A CA 1
ATOM 1098 C C . PHE A 1 140 ? -2.577 6.607 -1.024 1.00 71.00 140 PHE A C 1
ATOM 1100 O O . PHE A 1 140 ? -3.637 5.988 -0.995 1.00 71.00 140 PHE A O 1
ATOM 1107 N N . ARG A 1 141 ? -2.215 7.408 -0.007 1.00 75.50 141 ARG A N 1
ATOM 1108 C CA . ARG A 1 141 ? -3.005 7.587 1.234 1.00 75.50 141 ARG A CA 1
ATOM 1109 C C . ARG A 1 141 ? -4.474 7.914 0.977 1.00 75.50 141 ARG A C 1
ATOM 1111 O O . ARG A 1 141 ? -5.348 7.389 1.662 1.00 75.50 141 ARG A O 1
ATOM 1118 N N . LYS A 1 142 ? -4.766 8.748 -0.030 1.00 81.75 142 LYS A N 1
ATOM 1119 C CA . LYS A 1 142 ? -6.142 9.153 -0.383 1.00 81.75 142 LYS A CA 1
ATOM 1120 C C . LYS A 1 142 ? -7.018 7.979 -0.828 1.00 81.75 142 LYS A C 1
ATOM 1122 O O . LYS A 1 142 ? -8.234 8.122 -0.905 1.00 81.75 142 LYS A O 1
ATOM 1127 N N . ARG A 1 143 ? -6.414 6.826 -1.133 1.00 82.38 143 ARG A N 1
ATOM 1128 C CA . ARG A 1 143 ? -7.110 5.590 -1.502 1.00 82.38 143 ARG A CA 1
ATOM 1129 C C . ARG A 1 143 ? -7.433 4.714 -0.287 1.00 82.38 143 ARG A C 1
ATOM 1131 O O . ARG A 1 143 ? -8.193 3.772 -0.459 1.00 82.38 143 ARG A O 1
ATOM 1138 N N . PHE A 1 144 ? -6.950 5.047 0.918 1.00 86.38 144 PHE A N 1
ATOM 1139 C CA . PHE A 1 144 ? -7.175 4.298 2.173 1.00 86.38 144 PHE A CA 1
ATOM 1140 C C . PHE A 1 144 ? -8.076 5.026 3.169 1.00 86.38 144 PHE A C 1
ATOM 1142 O O . PHE A 1 144 ? -8.482 4.447 4.174 1.00 86.38 144 PHE A O 1
ATOM 1149 N N . ALA A 1 145 ? -8.401 6.288 2.907 1.00 85.44 145 ALA A N 1
ATOM 1150 C CA . ALA A 1 145 ? -9.330 7.031 3.730 1.00 85.44 145 ALA A CA 1
ATOM 1151 C C . ALA A 1 145 ? -10.094 8.078 2.916 1.00 85.44 145 ALA A C 1
ATOM 1153 O O . ALA A 1 145 ? -9.553 8.629 1.951 1.00 85.44 145 ALA A O 1
ATOM 1154 N N . PRO A 1 146 ? -11.340 8.382 3.315 1.00 82.19 146 PRO A N 1
ATOM 1155 C CA . PRO A 1 146 ? -12.080 9.484 2.730 1.00 82.19 146 PRO A CA 1
ATOM 1156 C C . PRO A 1 146 ? -11.404 10.829 3.064 1.00 82.19 146 PRO A C 1
ATOM 1158 O O . PRO A 1 146 ? -10.745 10.943 4.101 1.00 82.19 146 PRO A O 1
ATOM 1161 N N . PRO A 1 147 ? -11.597 11.872 2.233 1.00 77.69 147 PRO A N 1
ATOM 1162 C CA . PRO A 1 147 ? -11.217 13.240 2.591 1.00 77.69 147 PRO A CA 1
ATOM 1163 C C . PRO A 1 147 ? -11.841 13.655 3.932 1.00 77.69 147 PRO A C 1
ATOM 1165 O O . PRO A 1 147 ? -12.959 13.230 4.224 1.00 77.69 147 PRO A O 1
ATOM 1168 N N . GLU A 1 148 ? -11.168 14.513 4.709 1.00 68.81 148 GLU A N 1
ATOM 1169 C CA . GLU A 1 148 ? -11.606 14.933 6.058 1.00 68.81 148 GLU A CA 1
ATOM 1170 C C . GLU A 1 148 ? -13.075 15.405 6.116 1.00 68.81 148 GLU A C 1
ATOM 1172 O O . GLU A 1 148 ? -13.784 15.094 7.075 1.00 68.81 148 GLU A O 1
ATOM 1177 N N . ASP A 1 149 ? -13.554 16.075 5.062 1.00 67.31 149 ASP A N 1
ATOM 1178 C CA . ASP A 1 149 ? -14.911 16.636 4.964 1.00 67.31 149 ASP A CA 1
ATOM 1179 C C . ASP A 1 149 ? -15.966 15.663 4.410 1.00 67.31 149 ASP A C 1
ATOM 1181 O O . ASP A 1 149 ? -17.146 16.004 4.274 1.00 67.31 149 ASP A O 1
ATOM 1185 N N . SER A 1 150 ? -15.567 14.445 4.043 1.00 69.31 150 SER A N 1
ATOM 1186 C CA . SER A 1 150 ? -16.484 13.474 3.459 1.00 69.31 150 SER A CA 1
ATOM 1187 C C . SER A 1 150 ? -17.246 12.716 4.544 1.00 69.31 150 SER A C 1
ATOM 1189 O O . SER A 1 150 ? -16.681 12.079 5.430 1.00 69.31 150 SER A O 1
ATOM 1191 N N . THR A 1 151 ? -18.573 12.733 4.429 1.00 61.28 151 THR A N 1
ATOM 1192 C CA . THR A 1 151 ? -19.473 11.874 5.216 1.00 61.28 151 THR A CA 1
ATOM 1193 C C . THR A 1 151 ? -19.673 10.502 4.574 1.00 61.28 151 THR A C 1
ATOM 1195 O O . THR A 1 151 ? -20.367 9.651 5.131 1.00 61.28 151 THR A O 1
ATOM 1198 N N . GLN A 1 152 ? -19.083 10.282 3.397 1.00 57.62 152 GLN A N 1
ATOM 1199 C CA . GLN A 1 152 ? -19.271 9.071 2.625 1.00 57.62 152 GLN A CA 1
ATOM 1200 C C . GLN A 1 152 ? -18.235 8.031 3.034 1.00 57.62 152 GLN A C 1
ATOM 1202 O O . GLN A 1 152 ? -17.041 8.152 2.757 1.00 57.62 152 GLN A O 1
ATOM 1207 N N . THR A 1 153 ? -18.720 6.997 3.707 1.00 60.47 153 THR A N 1
ATOM 1208 C CA . THR A 1 153 ? -17.951 5.795 3.985 1.00 60.47 153 THR A CA 1
ATOM 1209 C C . THR A 1 153 ? -17.992 4.907 2.745 1.00 60.47 153 THR A C 1
ATOM 1211 O O . THR A 1 153 ? -18.970 4.200 2.514 1.00 60.47 153 THR A O 1
ATOM 1214 N N . ASP A 1 154 ? -16.957 4.991 1.913 1.00 71.31 154 ASP A N 1
ATOM 1215 C CA . ASP A 1 154 ? -16.762 4.043 0.818 1.00 71.31 154 ASP A CA 1
ATOM 1216 C C . ASP A 1 154 ? -16.222 2.727 1.396 1.00 71.31 154 ASP A C 1
ATOM 1218 O O . ASP A 1 154 ? -15.204 2.715 2.095 1.00 71.31 154 ASP A O 1
ATOM 1222 N N . THR A 1 155 ? -16.911 1.618 1.120 1.00 79.38 155 THR A N 1
ATOM 1223 C CA . THR A 1 155 ? -16.474 0.272 1.519 1.00 79.38 155 THR A CA 1
ATOM 1224 C C . THR A 1 155 ? -15.110 -0.072 0.935 1.00 79.38 155 THR A C 1
ATOM 1226 O O . THR A 1 155 ? -14.361 -0.822 1.548 1.00 79.38 155 THR A O 1
ATOM 1229 N N . THR A 1 156 ? -14.739 0.546 -0.187 1.00 84.38 156 THR A N 1
ATOM 1230 C CA . THR A 1 156 ? -13.445 0.352 -0.847 1.00 84.38 156 THR A CA 1
ATOM 1231 C C . THR A 1 156 ? -12.266 0.725 0.061 1.00 84.38 156 THR A C 1
ATOM 1233 O O . THR A 1 156 ? -11.244 0.044 0.049 1.00 84.38 156 THR A O 1
ATOM 1236 N N . TYR A 1 157 ? -12.399 1.763 0.903 1.00 86.81 157 TYR A N 1
ATOM 1237 C CA . TYR A 1 157 ? -11.353 2.122 1.873 1.00 86.81 157 TYR A CA 1
ATOM 1238 C C . TYR A 1 157 ? -11.129 1.013 2.900 1.00 86.81 157 TYR A C 1
ATOM 1240 O O . TYR A 1 157 ? -9.989 0.699 3.236 1.00 86.81 157 TYR A O 1
ATOM 1248 N N . MET A 1 158 ? -12.224 0.420 3.383 1.00 87.81 158 MET A N 1
ATOM 1249 C CA . MET A 1 158 ? -12.158 -0.667 4.354 1.00 87.81 158 MET A CA 1
ATOM 1250 C C . MET A 1 158 ? -11.562 -1.916 3.729 1.00 87.81 158 MET A C 1
ATOM 1252 O O . MET A 1 158 ? -10.654 -2.478 4.317 1.00 87.81 158 MET A O 1
ATOM 1256 N N . THR A 1 159 ? -12.004 -2.297 2.529 1.00 88.75 159 THR A N 1
ATOM 1257 C CA . THR A 1 159 ? -11.474 -3.466 1.820 1.00 88.75 159 THR A CA 1
ATOM 1258 C C . THR A 1 159 ? -9.969 -3.347 1.594 1.00 88.75 159 THR A C 1
ATOM 1260 O O . THR A 1 159 ? -9.234 -4.266 1.932 1.00 88.75 159 THR A O 1
ATOM 1263 N N . ARG A 1 160 ? -9.469 -2.189 1.142 1.00 89.12 160 ARG A N 1
ATOM 1264 C CA . ARG A 1 160 ? -8.020 -1.976 0.981 1.00 89.12 160 ARG A CA 1
ATOM 1265 C C . ARG A 1 160 ? -7.251 -2.086 2.298 1.00 89.12 160 ARG A C 1
ATOM 1267 O O . ARG A 1 160 ? -6.166 -2.662 2.326 1.00 89.12 160 ARG A O 1
ATOM 1274 N N . LEU A 1 161 ? -7.790 -1.523 3.383 1.00 91.00 161 LEU A N 1
ATOM 1275 C CA . LEU A 1 161 ? -7.184 -1.638 4.712 1.00 91.00 161 LEU A CA 1
ATOM 1276 C C . LEU A 1 161 ? -7.218 -3.077 5.228 1.00 91.00 161 LEU A C 1
ATOM 1278 O O . LEU A 1 161 ? -6.231 -3.528 5.795 1.00 91.00 161 LEU A O 1
ATOM 1282 N N . GLU A 1 162 ? -8.323 -3.790 5.023 1.00 90.88 162 GLU A N 1
ATOM 1283 C CA . GLU A 1 162 ? -8.481 -5.190 5.406 1.00 90.88 162 GLU A CA 1
ATOM 1284 C C . GLU A 1 162 ? -7.471 -6.063 4.665 1.00 90.88 162 GLU A C 1
ATOM 1286 O O . GLU A 1 162 ? -6.682 -6.731 5.323 1.00 90.88 162 GLU A O 1
ATOM 1291 N N . ASN A 1 163 ? -7.405 -5.956 3.333 1.00 89.50 163 ASN A N 1
ATOM 1292 C CA . ASN A 1 163 ? -6.434 -6.671 2.504 1.00 89.50 163 ASN A CA 1
ATOM 1293 C C . ASN A 1 163 ? -5.006 -6.418 3.002 1.00 89.50 163 ASN A C 1
ATOM 1295 O O . ASN A 1 163 ? -4.264 -7.361 3.260 1.00 89.50 163 ASN A O 1
ATOM 1299 N N . LEU A 1 164 ? -4.639 -5.149 3.230 1.00 90.25 164 LEU A N 1
ATOM 1300 C CA . LEU A 1 164 ? -3.309 -4.795 3.724 1.00 90.25 164 LEU A CA 1
ATOM 1301 C C . LEU A 1 164 ? -3.013 -5.387 5.110 1.00 90.25 164 LEU A C 1
ATOM 1303 O O . LEU A 1 164 ? -1.893 -5.827 5.350 1.00 90.25 164 LEU A O 1
ATOM 1307 N N . ILE A 1 165 ? -3.985 -5.397 6.027 1.00 91.31 165 ILE A N 1
ATOM 1308 C CA . ILE A 1 165 ? -3.810 -5.986 7.363 1.00 91.31 165 ILE A CA 1
ATOM 1309 C C . ILE A 1 165 ? -3.703 -7.515 7.267 1.00 91.31 165 ILE A C 1
ATOM 1311 O O . ILE A 1 165 ? -2.886 -8.109 7.969 1.00 91.31 165 ILE A O 1
ATOM 1315 N N . THR A 1 166 ? -4.475 -8.156 6.389 1.00 89.69 166 THR A N 1
ATOM 1316 C CA . THR A 1 166 ? -4.415 -9.606 6.161 1.00 89.69 166 THR A CA 1
ATOM 1317 C C . THR A 1 166 ? -3.054 -10.041 5.625 1.00 89.69 166 THR A C 1
ATOM 1319 O O . THR A 1 166 ? -2.518 -11.026 6.127 1.00 89.69 166 THR A O 1
ATOM 1322 N N . LEU A 1 167 ? -2.429 -9.268 4.726 1.00 89.44 167 LEU A N 1
ATOM 1323 C CA . LEU A 1 167 ? -1.061 -9.542 4.252 1.00 89.44 167 LEU A CA 1
ATOM 1324 C C . LEU A 1 167 ? -0.019 -9.582 5.378 1.00 89.44 167 LEU A C 1
ATOM 1326 O O . LEU A 1 167 ? 1.018 -10.218 5.236 1.00 89.44 167 LEU A O 1
ATOM 1330 N N . ILE A 1 168 ? -0.276 -8.911 6.504 1.00 88.88 168 ILE A N 1
ATOM 1331 C CA . ILE A 1 168 ? 0.614 -8.942 7.672 1.00 88.88 168 ILE A CA 1
ATOM 1332 C C . ILE A 1 168 ? 0.476 -10.270 8.429 1.00 88.88 168 ILE A C 1
ATOM 1334 O O . ILE A 1 168 ? 1.411 -10.691 9.104 1.00 88.88 168 ILE A O 1
ATOM 1338 N N . GLU A 1 169 ? -0.689 -10.920 8.383 1.00 79.81 169 GLU A N 1
ATOM 1339 C CA . GLU A 1 169 ? -0.916 -12.191 9.083 1.00 79.81 169 GLU A CA 1
ATOM 1340 C C . GLU A 1 169 ? -0.247 -13.381 8.384 1.00 79.81 169 GLU A C 1
ATOM 1342 O O . GLU A 1 169 ? 0.083 -14.367 9.050 1.00 79.81 169 GLU A O 1
ATOM 1347 N N . GLU A 1 170 ? -0.052 -13.298 7.066 1.00 71.12 170 GLU A N 1
ATOM 1348 C CA . GLU A 1 170 ? 0.537 -14.365 6.260 1.00 71.12 170 GLU A CA 1
ATOM 1349 C C . GLU A 1 170 ? 2.038 -14.517 6.561 1.00 71.12 170 GLU A C 1
ATOM 1351 O O . GLU A 1 170 ? 2.822 -13.580 6.458 1.00 71.12 170 GLU A O 1
ATOM 1356 N N . GLU A 1 171 ? 2.445 -15.716 6.985 1.00 57.62 171 GLU A N 1
ATOM 1357 C CA . GLU A 1 171 ? 3.790 -15.985 7.526 1.00 57.62 171 GLU A CA 1
ATOM 1358 C C . GLU A 1 171 ? 4.863 -16.178 6.430 1.00 57.62 171 GLU A C 1
ATOM 1360 O O . GLU A 1 171 ? 6.042 -16.340 6.743 1.00 57.62 171 GLU A O 1
ATOM 1365 N N . ASP A 1 172 ? 4.484 -16.168 5.146 1.00 54.22 172 ASP A N 1
ATOM 1366 C CA . ASP A 1 172 ? 5.372 -16.537 4.038 1.00 54.22 172 ASP A CA 1
ATOM 1367 C C . ASP A 1 172 ? 5.922 -15.296 3.300 1.00 54.22 172 ASP A C 1
ATOM 1369 O O . ASP A 1 172 ? 5.199 -14.583 2.606 1.00 54.22 172 ASP A O 1
ATOM 1373 N N . GLY A 1 173 ? 7.229 -15.048 3.435 1.00 64.88 173 GLY A N 1
ATOM 1374 C CA . GLY A 1 173 ? 8.000 -14.128 2.581 1.00 64.88 173 GLY A CA 1
ATOM 1375 C C . GLY A 1 173 ? 8.035 -12.649 2.990 1.00 64.88 173 GLY A C 1
ATOM 1376 O O . GLY A 1 173 ? 7.385 -12.222 3.935 1.00 64.88 173 GLY A O 1
ATOM 1377 N N . ASP A 1 174 ? 8.812 -11.846 2.259 1.00 81.88 174 ASP A N 1
ATOM 1378 C CA . ASP A 1 174 ? 9.081 -10.423 2.546 1.00 81.88 174 ASP A CA 1
ATOM 1379 C C . ASP A 1 174 ? 7.829 -9.507 2.459 1.00 81.88 174 ASP A C 1
ATOM 1381 O O . ASP A 1 174 ? 7.822 -8.376 2.957 1.00 81.88 174 ASP A O 1
ATOM 1385 N N . VAL A 1 175 ? 6.719 -10.024 1.914 1.00 86.94 175 VAL A N 1
ATOM 1386 C CA . VAL A 1 175 ? 5.429 -9.329 1.738 1.00 86.94 175 VAL A CA 1
ATOM 1387 C C . VAL A 1 175 ? 4.842 -8.836 3.063 1.00 86.94 175 VAL A C 1
ATOM 1389 O O . VAL A 1 175 ? 4.416 -7.683 3.149 1.00 86.94 175 VAL A O 1
ATOM 1392 N N . HIS A 1 176 ? 4.843 -9.659 4.116 1.00 87.56 176 HIS A N 1
ATOM 1393 C CA . HIS A 1 176 ? 4.244 -9.277 5.401 1.00 87.56 176 HIS A CA 1
ATOM 1394 C C . HIS A 1 176 ? 5.017 -8.128 6.070 1.00 87.56 176 HIS A C 1
ATOM 1396 O O . HIS A 1 176 ? 4.431 -7.252 6.715 1.00 87.56 176 HIS A O 1
ATOM 1402 N N . CYS A 1 177 ? 6.341 -8.095 5.881 1.00 87.12 177 CYS A N 1
ATOM 1403 C CA . CYS A 1 177 ? 7.200 -7.023 6.368 1.00 87.12 177 CYS A CA 1
ATOM 1404 C C . CYS A 1 177 ? 6.896 -5.715 5.625 1.00 87.12 177 CYS A C 1
ATOM 1406 O O . CYS A 1 177 ? 6.687 -4.677 6.265 1.00 87.12 177 CYS A O 1
ATOM 1408 N N . ALA A 1 178 ? 6.799 -5.771 4.293 1.00 88.31 178 ALA A N 1
ATOM 1409 C CA . ALA A 1 178 ? 6.405 -4.627 3.476 1.00 88.31 178 ALA A CA 1
ATOM 1410 C C . ALA A 1 178 ? 5.005 -4.115 3.858 1.00 88.31 178 ALA A C 1
ATOM 1412 O O . ALA A 1 178 ? 4.829 -2.912 4.058 1.00 88.31 178 ALA A O 1
ATOM 1413 N N . ALA A 1 179 ? 4.036 -5.012 4.065 1.00 91.06 179 ALA A N 1
ATOM 1414 C CA . ALA A 1 179 ? 2.671 -4.667 4.462 1.00 91.06 179 ALA A CA 1
ATOM 1415 C C . ALA A 1 179 ? 2.613 -3.996 5.842 1.00 91.06 179 ALA A C 1
ATOM 1417 O O . ALA A 1 179 ? 1.947 -2.971 6.016 1.00 91.06 179 ALA A O 1
ATOM 1418 N N . ALA A 1 180 ? 3.368 -4.508 6.819 1.00 90.94 180 ALA A N 1
ATOM 1419 C CA . ALA A 1 180 ? 3.435 -3.917 8.152 1.00 90.94 180 ALA A CA 1
ATOM 1420 C C . ALA A 1 180 ? 4.075 -2.523 8.123 1.00 90.94 180 ALA A C 1
ATOM 1422 O O . ALA A 1 180 ? 3.575 -1.593 8.765 1.00 90.94 180 ALA A O 1
ATOM 1423 N N . ASN A 1 181 ? 5.154 -2.353 7.353 1.00 89.62 181 ASN A N 1
ATOM 1424 C CA . ASN A 1 181 ? 5.785 -1.053 7.133 1.00 89.62 181 ASN A CA 1
ATOM 1425 C C . ASN A 1 181 ? 4.818 -0.087 6.428 1.00 89.62 181 ASN A C 1
ATOM 1427 O O . ASN A 1 181 ? 4.707 1.078 6.821 1.00 89.62 181 ASN A O 1
ATOM 1431 N N . ALA A 1 182 ? 4.049 -0.583 5.455 1.00 90.00 182 ALA A N 1
ATOM 1432 C CA . ALA A 1 182 ? 3.047 0.202 4.754 1.00 90.00 182 ALA A CA 1
ATOM 1433 C C . ALA A 1 182 ? 1.952 0.723 5.674 1.00 90.00 182 ALA A C 1
ATOM 1435 O O . ALA A 1 182 ? 1.695 1.930 5.731 1.00 90.00 182 ALA A O 1
ATOM 1436 N N . LEU A 1 183 ? 1.385 -0.161 6.487 1.00 92.50 183 LEU A N 1
ATOM 1437 C CA . LEU A 1 183 ? 0.390 0.217 7.476 1.00 92.50 183 LEU A CA 1
ATOM 1438 C C . LEU A 1 183 ? 0.958 1.184 8.526 1.00 92.50 183 LEU A C 1
ATOM 1440 O O . LEU A 1 183 ? 0.272 2.121 8.951 1.00 92.50 183 LEU A O 1
ATOM 1444 N N . TRP A 1 184 ? 2.217 1.008 8.939 1.00 92.06 184 TRP A N 1
ATOM 1445 C CA . TRP A 1 184 ? 2.871 1.932 9.865 1.00 92.06 184 TRP A CA 1
ATOM 1446 C C . TRP A 1 184 ? 2.972 3.343 9.283 1.00 92.06 184 TRP A C 1
ATOM 1448 O O . TRP A 1 184 ? 2.558 4.293 9.951 1.00 92.06 184 TRP A O 1
ATOM 1458 N N . ARG A 1 185 ? 3.433 3.493 8.037 1.00 89.31 185 ARG A N 1
ATOM 1459 C CA . ARG A 1 185 ? 3.518 4.804 7.372 1.00 89.31 185 ARG A CA 1
ATOM 1460 C C . ARG A 1 185 ? 2.155 5.444 7.156 1.00 89.31 185 ARG A C 1
ATOM 1462 O O . ARG A 1 185 ? 1.989 6.623 7.477 1.00 89.31 185 ARG A O 1
ATOM 1469 N N . LEU A 1 186 ? 1.166 4.677 6.696 1.00 90.50 186 LEU A N 1
ATOM 1470 C CA . LEU A 1 186 ? -0.208 5.159 6.524 1.00 90.50 186 LEU A CA 1
ATOM 1471 C C . LEU A 1 186 ? -0.777 5.679 7.848 1.00 90.50 186 LEU A C 1
ATOM 1473 O O . LEU A 1 186 ? -1.296 6.792 7.919 1.00 90.50 186 LEU A O 1
ATOM 1477 N N . THR A 1 187 ? -0.628 4.905 8.925 1.00 91.50 187 THR A N 1
ATOM 1478 C CA . THR A 1 187 ? -1.126 5.306 10.245 1.00 91.50 187 THR A CA 1
ATOM 1479 C C . THR A 1 187 ? -0.298 6.400 10.900 1.00 91.50 187 THR A C 1
ATOM 1481 O O . THR A 1 187 ? -0.842 7.106 11.737 1.00 91.50 187 THR A O 1
ATOM 1484 N N . ASP A 1 188 ? 0.982 6.584 10.579 1.00 90.12 188 ASP A N 1
ATOM 1485 C CA . ASP A 1 188 ? 1.775 7.713 11.090 1.00 90.12 188 ASP A CA 1
ATOM 1486 C C . ASP A 1 188 ? 1.292 9.034 10.490 1.00 90.12 188 ASP A C 1
ATOM 1488 O O . ASP A 1 188 ? 1.078 10.031 11.185 1.00 90.12 188 ASP A O 1
ATOM 1492 N N . SER A 1 189 ? 1.024 8.991 9.192 1.00 86.19 189 SER A N 1
ATOM 1493 C CA . SER A 1 189 ? 0.902 10.174 8.362 1.00 86.19 189 SER A CA 1
ATOM 1494 C C . SER A 1 189 ? -0.530 10.589 8.008 1.00 86.19 189 SER A C 1
ATOM 1496 O O . SER A 1 189 ? -0.725 11.736 7.610 1.00 86.19 189 SER A O 1
ATOM 1498 N N . SER A 1 190 ? -1.527 9.711 8.182 1.00 86.94 190 SER A N 1
ATOM 1499 C CA . SER A 1 190 ? -2.949 10.019 7.958 1.00 86.94 190 SER A CA 1
ATOM 1500 C C . SER A 1 190 ? -3.799 9.775 9.216 1.00 86.94 190 SER A C 1
ATOM 1502 O O . SER A 1 190 ? -4.028 8.627 9.616 1.00 86.94 190 SER A O 1
ATOM 1504 N N . PRO A 1 191 ? -4.309 10.844 9.859 1.00 87.44 191 PRO A N 1
ATOM 1505 C CA . PRO A 1 191 ? -5.338 10.744 10.894 1.00 87.44 191 PRO A CA 1
ATOM 1506 C C . PRO A 1 191 ? -6.625 10.058 10.423 1.00 87.44 191 PRO A C 1
ATOM 1508 O O . PRO A 1 191 ? -7.263 9.353 11.206 1.00 87.44 191 PRO A O 1
ATOM 1511 N N . GLU A 1 192 ? -6.991 10.231 9.157 1.00 87.50 192 GLU A N 1
ATOM 1512 C CA . GLU A 1 192 ? -8.225 9.718 8.562 1.00 87.50 192 GLU A CA 1
ATOM 1513 C C . GLU A 1 192 ? -8.172 8.193 8.479 1.00 87.50 192 GLU A C 1
ATOM 1515 O O . GLU A 1 192 ? -9.121 7.532 8.893 1.00 87.50 192 GLU A O 1
ATOM 1520 N N . VAL A 1 193 ? -7.033 7.622 8.063 1.00 90.12 193 VAL A N 1
ATOM 1521 C CA . VAL A 1 193 ? -6.804 6.167 8.087 1.00 90.12 193 VAL A CA 1
ATOM 1522 C C . VAL A 1 193 ? -6.983 5.615 9.502 1.00 90.12 193 VAL A C 1
ATOM 1524 O O . VAL A 1 193 ? -7.697 4.632 9.706 1.00 90.12 193 VAL A O 1
ATOM 1527 N N . ARG A 1 194 ? -6.402 6.278 10.513 1.00 91.00 194 ARG A N 1
ATOM 1528 C CA . ARG A 1 194 ? -6.565 5.868 11.920 1.00 91.00 194 ARG A CA 1
ATOM 1529 C C . ARG A 1 194 ? -8.033 5.906 12.351 1.00 91.00 194 ARG A C 1
ATOM 1531 O O . ARG A 1 194 ? -8.484 5.007 13.057 1.00 91.00 194 ARG A O 1
ATOM 1538 N N . LYS A 1 195 ? -8.783 6.924 11.918 1.00 88.50 195 LYS A N 1
ATOM 1539 C CA . LYS A 1 195 ? -10.219 7.060 12.194 1.00 88.50 195 LYS A CA 1
ATOM 1540 C C . LYS A 1 195 ? -11.030 5.950 11.527 1.00 88.50 195 LYS A C 1
ATOM 1542 O O . LYS A 1 195 ? -11.913 5.413 12.189 1.00 88.50 195 LYS A O 1
ATOM 1547 N N . VAL A 1 196 ? -10.737 5.590 10.275 1.00 89.56 196 VAL A N 1
ATOM 1548 C CA . VAL A 1 196 ? -11.413 4.485 9.568 1.00 89.56 196 VAL A CA 1
ATOM 1549 C C . VAL A 1 196 ? -11.209 3.174 10.321 1.00 89.56 196 VAL A C 1
ATOM 1551 O O . VAL A 1 196 ? -12.195 2.541 10.688 1.00 89.56 196 VAL A O 1
ATOM 1554 N N . ILE A 1 197 ? -9.957 2.833 10.651 1.00 91.25 197 ILE A N 1
ATOM 1555 C CA . ILE A 1 197 ? -9.621 1.618 11.410 1.00 91.25 197 ILE A CA 1
ATOM 1556 C C . ILE A 1 197 ? -10.393 1.569 12.734 1.00 91.25 197 ILE A C 1
ATOM 1558 O O . ILE A 1 197 ? -11.015 0.561 13.041 1.00 91.25 197 ILE A O 1
ATOM 1562 N N . LEU A 1 198 ? -10.382 2.661 13.508 1.00 89.94 198 LEU A N 1
ATOM 1563 C CA . LEU A 1 198 ? -11.026 2.726 14.827 1.00 89.94 198 LEU A CA 1
ATOM 1564 C C . LEU A 1 198 ? -12.560 2.765 14.781 1.00 89.94 198 LEU A C 1
ATOM 1566 O O . LEU A 1 198 ? -13.205 2.486 15.791 1.00 89.94 198 LEU A O 1
ATOM 1570 N N . SER A 1 199 ? -13.143 3.172 13.653 1.00 88.38 199 SER A N 1
ATOM 1571 C CA . SER A 1 199 ? -14.598 3.275 13.496 1.00 88.38 199 SER A CA 1
ATOM 1572 C C . SER A 1 199 ? -15.231 1.956 13.060 1.00 88.38 199 SER A C 1
ATOM 1574 O O . SER A 1 199 ? -16.428 1.775 13.278 1.00 88.38 199 SER A O 1
ATOM 1576 N N . ASP A 1 200 ? -14.447 1.047 12.473 1.00 89.25 200 ASP A N 1
ATOM 1577 C CA . ASP A 1 200 ? -14.908 -0.270 12.051 1.00 89.25 200 ASP A CA 1
ATOM 1578 C C . ASP A 1 200 ? -14.430 -1.376 13.021 1.00 89.25 200 ASP A C 1
ATOM 1580 O O . ASP A 1 200 ? -13.223 -1.601 13.179 1.00 89.25 200 ASP A O 1
ATOM 1584 N N . PRO A 1 201 ? -15.356 -2.085 13.697 1.00 90.25 201 PRO A N 1
ATOM 1585 C CA . PRO A 1 201 ? -14.996 -3.142 14.636 1.00 90.25 201 PRO A CA 1
ATOM 1586 C C . PRO A 1 201 ? -14.266 -4.327 13.997 1.00 90.25 201 PRO A C 1
ATOM 1588 O O . PRO A 1 201 ? -13.421 -4.918 14.666 1.00 90.25 201 PRO A O 1
ATOM 1591 N N . SER A 1 202 ? -14.570 -4.663 12.737 1.00 90.81 202 SER A N 1
ATOM 1592 C CA . SER A 1 202 ? -13.952 -5.793 12.033 1.00 90.81 202 SER A CA 1
ATOM 1593 C C . SER A 1 202 ? -12.487 -5.489 11.736 1.00 90.81 202 SER A C 1
ATOM 1595 O O . SER A 1 202 ? -11.609 -6.242 12.145 1.00 90.81 202 SER A O 1
ATOM 1597 N N . LEU A 1 203 ? -12.198 -4.322 11.150 1.00 91.12 203 LEU A N 1
ATOM 1598 C CA . LEU A 1 203 ? -10.831 -3.846 10.916 1.00 91.12 203 LEU A CA 1
ATOM 1599 C C . LEU A 1 203 ? -10.034 -3.736 12.213 1.00 91.12 203 LEU A C 1
ATOM 1601 O O . LEU A 1 203 ? -8.864 -4.115 12.261 1.00 91.12 203 LEU A O 1
ATOM 1605 N N . THR A 1 204 ? -10.660 -3.226 13.277 1.00 92.25 204 THR A N 1
ATOM 1606 C CA . THR A 1 204 ? -10.022 -3.166 14.596 1.00 92.25 204 THR A CA 1
ATOM 1607 C C . THR A 1 204 ? -9.680 -4.566 15.108 1.00 92.25 204 THR A C 1
ATOM 1609 O O . THR A 1 204 ? -8.588 -4.769 15.641 1.00 92.25 204 THR A O 1
ATOM 1612 N N . GLU A 1 205 ? -10.581 -5.539 14.963 1.00 91.44 205 GLU A N 1
ATOM 1613 C CA . GLU A 1 205 ? -10.347 -6.920 15.387 1.00 91.44 205 GLU A CA 1
ATOM 1614 C C . GLU A 1 205 ? -9.227 -7.586 14.578 1.00 91.44 205 GLU A C 1
ATOM 1616 O O . GLU A 1 205 ? -8.306 -8.142 15.185 1.00 91.44 205 GLU A O 1
ATOM 1621 N N . THR A 1 206 ? -9.240 -7.452 13.248 1.00 91.25 206 THR A N 1
ATOM 1622 C CA . THR A 1 206 ? -8.176 -7.957 12.366 1.00 91.25 206 THR A CA 1
ATOM 1623 C C . THR A 1 206 ? -6.831 -7.331 12.734 1.00 91.25 206 THR A C 1
ATOM 1625 O O . THR A 1 206 ? -5.861 -8.045 12.979 1.00 91.25 206 THR A O 1
ATOM 1628 N N . LEU A 1 207 ? -6.772 -6.008 12.927 1.00 92.25 207 LEU A N 1
ATOM 1629 C CA . LEU A 1 207 ? -5.543 -5.331 13.347 1.00 92.25 207 LEU A CA 1
ATOM 1630 C C . LEU A 1 207 ? -5.030 -5.833 14.705 1.00 92.25 207 LEU A C 1
ATOM 1632 O O . LEU A 1 207 ? -3.825 -6.008 14.900 1.00 92.25 207 LEU A O 1
ATOM 1636 N N . LEU A 1 208 ? -5.927 -6.053 15.669 1.00 90.06 208 LEU A N 1
ATOM 1637 C CA . LEU A 1 208 ? -5.558 -6.581 16.982 1.00 90.06 208 LEU A CA 1
ATOM 1638 C C . LEU A 1 208 ? -5.047 -8.020 16.898 1.00 90.06 208 LEU A C 1
ATOM 1640 O O . LEU A 1 208 ? -4.176 -8.390 17.691 1.00 90.06 208 LEU A O 1
ATOM 1644 N N . LYS A 1 209 ? -5.569 -8.826 15.972 1.00 89.81 209 LYS A N 1
ATOM 1645 C CA . LYS A 1 209 ? -5.083 -10.181 15.713 1.00 89.81 209 LYS A CA 1
ATOM 1646 C C . LYS A 1 209 ? -3.659 -10.146 15.151 1.00 89.81 209 LYS A C 1
ATOM 1648 O O . LYS A 1 209 ? -2.779 -10.733 15.786 1.00 89.81 209 LYS A O 1
ATOM 1653 N N . SER A 1 210 ? -3.396 -9.354 14.107 1.00 88.56 210 SER A N 1
ATOM 1654 C CA . SER A 1 210 ? -2.038 -9.145 13.574 1.00 88.56 210 SER A CA 1
ATOM 1655 C C . SER A 1 210 ? -1.090 -8.589 14.642 1.00 88.56 210 SER A C 1
ATOM 1657 O O . SER A 1 210 ? 0.044 -9.040 14.788 1.00 88.56 210 SER A O 1
ATOM 1659 N N . PHE A 1 211 ? -1.549 -7.642 15.467 1.00 87.62 211 PHE A N 1
ATOM 1660 C CA . PHE A 1 211 ? -0.741 -7.113 16.566 1.00 87.62 211 PHE A CA 1
ATOM 1661 C C . PHE A 1 211 ? -0.384 -8.195 17.589 1.00 87.62 211 PHE A C 1
ATOM 1663 O O . PHE A 1 211 ? 0.756 -8.257 18.027 1.00 87.62 211 PHE A O 1
ATOM 1670 N N . ARG A 1 212 ? -1.317 -9.069 17.981 1.00 86.62 212 ARG A N 1
ATOM 1671 C CA . ARG A 1 212 ? -1.020 -10.158 18.931 1.00 86.62 212 ARG A CA 1
ATOM 1672 C C . ARG A 1 212 ? -0.003 -11.153 18.383 1.00 86.62 212 ARG A C 1
ATOM 1674 O O . ARG A 1 212 ? 0.789 -11.661 19.170 1.00 86.62 212 ARG A O 1
ATOM 1681 N N . GLN A 1 213 ? -0.040 -11.414 17.080 1.00 85.38 213 GLN A N 1
ATOM 1682 C CA . GLN A 1 213 ? 0.926 -12.274 16.401 1.00 85.38 213 GLN A CA 1
ATOM 1683 C C . GLN A 1 213 ? 2.335 -11.668 16.463 1.00 85.38 213 GLN A C 1
ATOM 1685 O O . GLN A 1 213 ? 3.261 -12.330 16.918 1.00 85.38 213 GLN A O 1
ATOM 1690 N N . TRP A 1 214 ? 2.480 -10.386 16.116 1.00 85.00 214 TRP A N 1
ATOM 1691 C CA . TRP A 1 214 ? 3.798 -9.769 15.915 1.00 85.00 214 TRP A CA 1
ATOM 1692 C C . TRP A 1 214 ? 4.338 -8.954 17.101 1.00 85.00 214 TRP A C 1
ATOM 1694 O O . TRP A 1 214 ? 5.532 -8.681 17.171 1.00 85.00 214 TRP A O 1
ATOM 1704 N N . ALA A 1 215 ? 3.518 -8.546 18.071 1.00 69.38 215 ALA A N 1
ATOM 1705 C CA . ALA A 1 215 ? 3.970 -7.719 19.200 1.00 69.38 215 ALA A CA 1
ATOM 1706 C C . ALA A 1 215 ? 4.718 -8.500 20.295 1.00 69.38 215 ALA A C 1
ATOM 1708 O O . ALA A 1 215 ? 5.276 -7.887 21.207 1.00 69.38 215 ALA A O 1
ATOM 1709 N N . GLY A 1 216 ? 4.685 -9.835 20.238 1.00 65.12 216 GLY A N 1
ATOM 1710 C CA . GLY A 1 216 ? 5.289 -10.726 21.229 1.00 65.12 216 GLY A CA 1
ATOM 1711 C C . GLY A 1 216 ? 6.692 -11.222 20.884 1.00 65.12 216 GLY A C 1
ATOM 1712 O O . GLY A 1 216 ? 7.261 -11.955 21.690 1.00 65.12 216 GLY A O 1
ATOM 1713 N N . GLU A 1 217 ? 7.241 -10.863 19.721 1.00 67.75 217 GLU A N 1
ATOM 1714 C CA . GLU A 1 217 ? 8.552 -11.364 19.308 1.00 67.75 217 GLU A CA 1
ATOM 1715 C C . GLU A 1 217 ? 9.669 -10.851 20.221 1.00 67.75 217 GLU A C 1
ATOM 1717 O O . GLU A 1 217 ? 9.756 -9.660 20.548 1.00 67.75 217 GLU A O 1
ATOM 1722 N N . GLU A 1 218 ? 10.535 -11.772 20.647 1.00 68.94 218 GLU A N 1
ATOM 1723 C CA . GLU A 1 218 ? 11.736 -11.417 21.388 1.00 68.94 218 GLU A CA 1
ATOM 1724 C C . GLU A 1 218 ? 12.682 -10.623 20.490 1.00 68.94 218 GLU A C 1
ATOM 1726 O O . GLU A 1 218 ? 12.789 -10.847 19.285 1.00 68.94 218 GLU A O 1
ATOM 1731 N N . ARG A 1 219 ? 13.393 -9.676 21.102 1.00 73.88 219 ARG A N 1
ATOM 1732 C CA . ARG A 1 219 ? 14.460 -8.968 20.405 1.00 73.88 219 ARG A CA 1
ATOM 1733 C C . ARG A 1 219 ? 15.558 -9.955 20.035 1.00 73.88 219 ARG A C 1
ATOM 1735 O O . ARG A 1 219 ? 15.889 -10.841 20.824 1.00 73.88 219 ARG A O 1
ATOM 1742 N N . ASP A 1 220 ? 16.164 -9.742 18.878 1.00 75.19 220 ASP A N 1
ATOM 1743 C CA . ASP A 1 220 ? 17.350 -10.477 18.476 1.00 75.19 220 ASP A CA 1
ATOM 1744 C C . ASP A 1 220 ? 18.530 -10.228 19.439 1.00 75.19 220 ASP A C 1
ATOM 1746 O O . ASP A 1 220 ? 18.482 -9.402 20.359 1.00 75.19 220 ASP A O 1
ATOM 1750 N N . ALA A 1 221 ? 19.639 -10.936 19.216 1.00 74.94 221 ALA A N 1
ATOM 1751 C CA . ALA A 1 221 ? 20.842 -10.807 20.038 1.00 74.94 221 ALA A CA 1
ATOM 1752 C C . ALA A 1 221 ? 21.435 -9.380 20.059 1.00 74.94 221 ALA A C 1
ATOM 1754 O O . ALA A 1 221 ? 22.216 -9.058 20.957 1.00 74.94 221 ALA A O 1
ATOM 1755 N N . ALA A 1 222 ? 21.076 -8.530 19.092 1.00 75.19 222 ALA A N 1
ATOM 1756 C CA . ALA A 1 222 ? 21.493 -7.136 18.998 1.00 75.19 222 ALA A CA 1
ATOM 1757 C C . ALA A 1 222 ? 20.475 -6.159 19.629 1.00 75.19 222 ALA A C 1
ATOM 1759 O O . ALA A 1 222 ? 20.750 -4.962 19.735 1.00 75.19 222 ALA A O 1
ATOM 1760 N N . GLY A 1 223 ? 19.343 -6.659 20.131 1.00 72.25 223 GLY A N 1
ATOM 1761 C CA . GLY A 1 223 ? 18.325 -5.879 20.825 1.00 72.25 223 GLY A CA 1
ATOM 1762 C C . GLY A 1 223 ? 17.273 -5.249 19.907 1.00 72.25 223 GLY A C 1
ATOM 1763 O O . GLY A 1 223 ? 16.523 -4.384 20.385 1.00 72.25 223 GLY A O 1
ATOM 1764 N N . PHE A 1 224 ? 17.202 -5.668 18.642 1.00 66.75 224 PHE A N 1
ATOM 1765 C CA . PHE A 1 224 ? 16.235 -5.194 17.652 1.00 66.75 224 PHE A CA 1
ATOM 1766 C C . PHE A 1 224 ? 15.049 -6.154 17.534 1.00 66.75 224 PHE A C 1
ATOM 1768 O O . PHE A 1 224 ? 15.193 -7.364 17.674 1.00 66.75 224 PHE A O 1
ATOM 1775 N N . TYR A 1 225 ? 13.857 -5.603 17.308 1.00 70.31 225 TYR A N 1
ATOM 1776 C CA . TYR A 1 225 ? 12.715 -6.403 16.861 1.00 70.31 225 TYR A CA 1
ATOM 1777 C C . TYR A 1 225 ? 12.903 -6.776 15.388 1.00 70.31 225 TYR A C 1
ATOM 1779 O O . TYR A 1 225 ? 13.614 -6.062 14.673 1.00 70.31 225 TYR A O 1
ATOM 1787 N N . SER A 1 226 ? 12.214 -7.820 14.919 1.00 79.06 226 SER A N 1
ATOM 1788 C CA . SER A 1 226 ? 12.021 -8.002 13.479 1.00 79.06 226 SER A CA 1
ATOM 1789 C C . SER A 1 226 ? 11.403 -6.733 12.869 1.00 79.06 226 SER A C 1
ATOM 1791 O O . SER A 1 226 ? 10.705 -5.966 13.549 1.00 79.06 226 SER A O 1
ATOM 1793 N N . SER A 1 227 ? 11.670 -6.481 11.586 1.00 81.44 227 SER A N 1
ATOM 1794 C CA . SER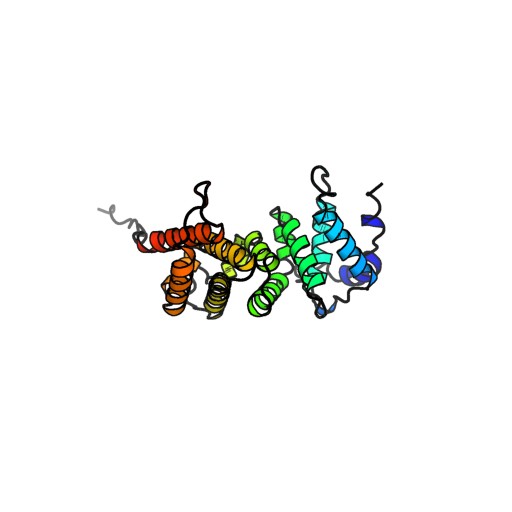 A 1 227 ? 11.133 -5.316 10.868 1.00 81.44 227 SER A CA 1
ATOM 1795 C C . SER A 1 227 ? 9.601 -5.246 10.955 1.00 81.44 227 SER A C 1
ATOM 1797 O O . SER A 1 227 ? 9.033 -4.170 11.178 1.00 81.44 227 SER A O 1
ATOM 1799 N N . THR A 1 228 ? 8.942 -6.403 10.885 1.00 86.94 228 THR A N 1
ATOM 1800 C CA . THR A 1 228 ? 7.492 -6.564 11.030 1.00 86.94 228 THR A CA 1
ATOM 1801 C C . THR A 1 228 ? 7.020 -6.163 12.425 1.00 86.94 228 THR A C 1
ATOM 1803 O O . THR A 1 228 ? 6.186 -5.265 12.564 1.00 86.94 228 THR A O 1
ATOM 1806 N N . SER A 1 229 ? 7.599 -6.740 13.483 1.00 87.25 229 SER A N 1
ATOM 1807 C CA . SER A 1 229 ? 7.257 -6.401 14.870 1.00 87.25 229 SER A CA 1
ATOM 1808 C C . SER A 1 229 ? 7.508 -4.930 15.196 1.00 87.25 229 SER A C 1
ATOM 1810 O O . SER A 1 229 ? 6.686 -4.286 15.852 1.00 87.25 229 SER A O 1
ATOM 1812 N N . GLY A 1 230 ? 8.616 -4.363 14.709 1.00 87.31 230 GLY A N 1
ATOM 1813 C CA . GLY A 1 230 ? 8.921 -2.940 14.850 1.00 87.31 230 GLY A CA 1
ATOM 1814 C C . GLY A 1 230 ? 7.834 -2.049 14.242 1.00 87.31 230 GLY A C 1
ATOM 1815 O O . GLY A 1 230 ? 7.346 -1.130 14.911 1.00 87.31 230 GLY A O 1
ATOM 1816 N N . SER A 1 231 ? 7.409 -2.367 13.018 1.00 91.00 231 SER A N 1
ATOM 1817 C CA . SER A 1 231 ? 6.350 -1.646 12.305 1.00 91.00 231 SER A CA 1
ATOM 1818 C C . SER A 1 231 ? 4.998 -1.781 13.010 1.00 91.00 231 SER A C 1
ATOM 1820 O O . SER A 1 231 ? 4.335 -0.775 13.261 1.00 91.00 231 SER A O 1
ATOM 1822 N N . MET A 1 232 ? 4.626 -2.984 13.459 1.00 91.94 232 MET A N 1
ATOM 1823 C CA . MET A 1 232 ? 3.364 -3.225 14.175 1.00 91.94 232 MET A CA 1
ATOM 1824 C C . MET A 1 232 ? 3.293 -2.524 15.537 1.00 91.94 232 MET A C 1
ATOM 1826 O O . MET A 1 232 ? 2.249 -1.984 15.916 1.00 91.94 232 MET A O 1
ATOM 1830 N N . ILE A 1 233 ? 4.411 -2.440 16.263 1.00 90.12 233 ILE A N 1
ATOM 1831 C CA . ILE A 1 233 ? 4.508 -1.601 17.467 1.00 90.12 233 ILE A CA 1
ATOM 1832 C C . ILE A 1 233 ? 4.311 -0.119 17.108 1.00 90.12 233 ILE A C 1
ATOM 1834 O O . ILE A 1 233 ? 3.682 0.624 17.869 1.00 90.12 233 ILE A O 1
ATOM 1838 N N . GLY A 1 234 ? 4.845 0.323 15.967 1.00 91.06 234 GLY A N 1
ATOM 1839 C CA . GLY A 1 234 ? 4.630 1.660 15.411 1.00 91.06 234 GLY A CA 1
ATOM 1840 C C . GLY A 1 234 ? 3.153 1.950 15.135 1.00 91.06 234 GLY A C 1
ATOM 1841 O O . GLY A 1 234 ? 2.625 2.938 15.650 1.00 91.06 234 GLY A O 1
ATOM 1842 N N . VAL A 1 235 ? 2.467 1.052 14.420 1.00 93.00 235 VAL A N 1
ATOM 1843 C CA . VAL A 1 235 ? 1.019 1.128 14.151 1.00 93.00 235 VAL A CA 1
ATOM 1844 C C . VAL A 1 235 ? 0.237 1.287 15.454 1.00 93.00 235 VAL A C 1
ATOM 1846 O O . VAL A 1 235 ? -0.542 2.230 15.608 1.00 93.00 235 VAL A O 1
ATOM 1849 N N . PHE A 1 236 ? 0.497 0.430 16.445 1.00 91.50 236 PHE A N 1
ATOM 1850 C CA . PHE A 1 236 ? -0.193 0.491 17.735 1.00 91.50 236 PHE A CA 1
ATOM 1851 C C . PHE A 1 236 ? 0.020 1.830 18.456 1.00 91.50 236 PHE A C 1
ATOM 1853 O O . PHE A 1 236 ? -0.927 2.419 18.989 1.00 91.50 236 PHE A O 1
ATOM 1860 N N . LYS A 1 237 ? 1.248 2.364 18.449 1.00 91.38 237 LYS A N 1
ATOM 1861 C CA . LYS A 1 237 ? 1.543 3.697 19.008 1.00 91.38 237 LYS A CA 1
ATOM 1862 C C . LYS A 1 237 ? 0.761 4.800 18.294 1.00 91.38 237 LYS A C 1
ATOM 1864 O O . LYS A 1 237 ? 0.272 5.717 18.950 1.00 91.38 237 LYS A O 1
ATOM 1869 N N . ASN A 1 238 ? 0.625 4.723 16.976 1.00 92.62 238 ASN A N 1
ATOM 1870 C CA . ASN A 1 238 ? -0.078 5.733 16.187 1.00 92.62 238 ASN A CA 1
ATOM 1871 C C . ASN A 1 238 ? -1.592 5.708 16.433 1.00 92.62 238 ASN A C 1
ATOM 1873 O O . ASN A 1 238 ? -2.210 6.757 16.642 1.00 92.62 238 ASN A O 1
ATOM 1877 N N . ILE A 1 239 ? -2.178 4.512 16.511 1.00 90.88 239 ILE A N 1
ATOM 1878 C CA . ILE A 1 239 ? -3.592 4.320 16.851 1.00 90.88 239 ILE A CA 1
ATOM 1879 C C . ILE A 1 239 ? -3.885 4.795 18.282 1.00 90.88 239 ILE A C 1
ATOM 1881 O O . ILE A 1 239 ? -4.793 5.598 18.497 1.00 90.88 239 ILE A O 1
ATOM 1885 N N . THR A 1 240 ? -3.080 4.385 19.267 1.00 86.75 240 THR A N 1
ATOM 1886 C CA . THR A 1 240 ? -3.289 4.777 20.674 1.00 86.75 240 THR A CA 1
ATOM 1887 C C . THR A 1 240 ? -3.144 6.278 20.904 1.00 86.75 240 THR A C 1
ATOM 1889 O O . THR A 1 240 ? -3.954 6.853 21.631 1.00 86.75 240 THR A O 1
ATOM 1892 N N . ARG A 1 241 ? -2.196 6.948 20.233 1.00 86.75 241 ARG A N 1
ATOM 1893 C CA . ARG A 1 241 ? -2.095 8.419 20.259 1.00 86.75 241 ARG A CA 1
ATOM 1894 C C . ARG A 1 241 ? -3.410 9.089 19.859 1.00 86.75 241 ARG A C 1
ATOM 1896 O O . ARG A 1 241 ? -3.818 10.035 20.528 1.00 86.75 241 ARG A O 1
ATOM 1903 N N . SER A 1 242 ? -4.091 8.567 18.837 1.00 81.75 242 SER A N 1
ATOM 1904 C CA . SER A 1 242 ? -5.365 9.120 18.343 1.00 81.75 242 SER A CA 1
ATOM 1905 C C . SER A 1 242 ? -6.520 8.951 19.328 1.00 81.75 242 SER A C 1
ATOM 1907 O O . SER A 1 242 ? -7.398 9.802 19.379 1.00 81.75 242 SER A O 1
ATOM 1909 N N . LEU A 1 243 ? -6.495 7.900 20.153 1.00 80.12 243 LEU A N 1
ATOM 1910 C CA . LEU A 1 243 ? -7.479 7.690 21.223 1.00 80.12 243 LEU A CA 1
ATOM 1911 C C . LEU A 1 243 ? -7.256 8.618 22.426 1.00 80.12 243 LEU A C 1
ATOM 1913 O O . LEU A 1 243 ? -8.188 8.905 23.172 1.00 80.12 243 LEU A O 1
ATOM 1917 N N . THR A 1 244 ? -6.015 9.061 22.641 1.00 72.94 244 THR A N 1
ATOM 1918 C CA . THR A 1 244 ? -5.626 9.892 23.795 1.00 72.94 244 THR A CA 1
ATOM 1919 C C . THR A 1 244 ? -5.575 11.392 23.507 1.00 72.94 244 THR A C 1
ATOM 1921 O O . THR A 1 244 ? -5.442 12.183 24.442 1.00 72.94 244 THR A O 1
ATOM 1924 N N . ALA A 1 245 ? -5.658 11.800 22.239 1.00 59.38 245 ALA A N 1
ATOM 1925 C CA . ALA A 1 245 ? -5.646 13.206 21.861 1.00 59.38 245 ALA A CA 1
ATOM 1926 C C . ALA A 1 245 ? -6.988 13.869 22.245 1.00 59.38 245 ALA A C 1
ATOM 1928 O O . ALA A 1 245 ? -8.044 13.354 21.871 1.00 59.38 245 ALA A O 1
ATOM 1929 N N . PRO A 1 246 ? -6.991 14.989 22.994 1.00 46.41 246 PRO A N 1
ATOM 1930 C CA . PRO A 1 246 ? -8.225 15.717 23.267 1.00 46.41 246 PRO A CA 1
ATOM 1931 C C . PRO A 1 246 ? -8.810 16.252 21.949 1.00 46.41 246 PRO A C 1
ATOM 1933 O O . PRO A 1 246 ? -8.037 16.657 21.077 1.00 46.41 246 PRO A O 1
ATOM 1936 N N . PRO A 1 247 ? -10.147 16.281 21.784 1.00 45.81 247 PRO A N 1
ATOM 1937 C CA . PRO A 1 247 ? -10.757 16.868 20.599 1.00 45.81 247 PRO A CA 1
ATOM 1938 C C . PRO A 1 247 ? -10.322 18.331 20.501 1.00 45.81 247 PRO A C 1
ATOM 1940 O O . PRO A 1 247 ? -10.440 19.081 21.474 1.00 45.81 247 PRO A O 1
ATOM 1943 N N . SER A 1 248 ? -9.775 18.713 19.348 1.00 45.00 248 SER A N 1
ATOM 1944 C CA . SER A 1 248 ? -9.361 20.079 19.045 1.00 45.00 248 SER A CA 1
ATOM 1945 C C . SER A 1 248 ? -10.526 21.023 19.329 1.00 45.00 248 SER A C 1
ATOM 1947 O O . SER A 1 248 ? -11.523 21.028 18.612 1.00 45.00 248 SER A O 1
ATOM 1949 N N . VAL A 1 249 ? -10.429 21.798 20.407 1.00 37.09 249 VAL A N 1
ATOM 1950 C CA . VAL A 1 249 ? -11.357 22.896 20.656 1.00 37.09 249 VAL A CA 1
ATOM 1951 C C . VAL A 1 249 ? -11.043 23.943 19.596 1.00 37.09 249 VAL A C 1
ATOM 1953 O O . VAL A 1 249 ? -10.038 24.646 19.703 1.00 37.09 249 VAL A O 1
ATOM 1956 N N . GLU A 1 250 ? -11.882 24.026 18.565 1.00 37.44 250 GLU A N 1
ATOM 1957 C CA . GLU A 1 250 ? -12.006 25.240 17.767 1.00 37.44 250 GLU A CA 1
ATOM 1958 C C . GLU A 1 250 ? -12.291 26.382 18.743 1.00 37.44 250 GLU A C 1
ATOM 1960 O O . GLU A 1 250 ? -13.379 26.514 19.306 1.00 37.44 250 GLU A O 1
ATOM 1965 N N . LEU A 1 251 ? -11.267 27.188 19.009 1.00 37.50 251 LEU A N 1
ATOM 1966 C CA . LEU A 1 251 ? -11.437 28.476 19.651 1.00 37.50 251 LEU A CA 1
ATOM 1967 C C . LEU A 1 251 ? -12.143 29.384 18.640 1.00 37.50 251 LEU A C 1
ATOM 1969 O O . LEU A 1 251 ? -11.506 30.188 17.963 1.00 37.50 251 LEU A O 1
ATOM 1973 N N . GLU A 1 252 ? -13.470 29.265 18.558 1.00 38.12 252 GLU A N 1
ATOM 1974 C CA . GLU A 1 252 ? -14.328 30.360 18.118 1.00 38.12 252 GLU A CA 1
ATOM 1975 C C . GLU A 1 252 ? -14.081 31.534 19.074 1.00 38.12 252 GLU A C 1
ATOM 1977 O O . GLU A 1 252 ? -14.708 31.677 20.129 1.00 38.12 252 GLU A O 1
ATOM 1982 N N . TYR A 1 253 ? -13.128 32.392 18.716 1.00 36.47 253 TYR A N 1
ATOM 1983 C CA . TYR A 1 253 ? -13.019 33.722 19.287 1.00 36.47 253 TYR A CA 1
ATOM 1984 C C . TYR A 1 253 ? -14.246 34.507 18.810 1.00 36.47 253 TYR A C 1
ATOM 1986 O O . TYR A 1 253 ? -14.241 35.162 17.771 1.00 36.47 253 TYR A O 1
ATOM 1994 N N . ARG A 1 254 ? -15.346 34.396 19.563 1.00 38.25 254 ARG A N 1
ATOM 1995 C CA . ARG A 1 254 ? -16.473 35.317 19.450 1.00 38.25 254 ARG A CA 1
ATOM 1996 C C . ARG A 1 254 ? -15.983 36.711 19.819 1.00 38.25 254 ARG A C 1
ATOM 1998 O O . ARG A 1 254 ? -15.909 37.064 20.998 1.00 38.25 254 ARG A O 1
ATOM 2005 N N . ASP A 1 255 ? -15.724 37.515 18.797 1.00 43.19 255 ASP A N 1
ATOM 2006 C CA . ASP A 1 255 ? -15.785 38.970 18.868 1.00 43.19 255 ASP A CA 1
ATOM 2007 C C . ASP A 1 255 ? -17.191 39.384 19.318 1.00 43.19 255 ASP A C 1
ATOM 2009 O O . ASP A 1 255 ? -18.108 39.592 18.528 1.00 43.19 255 ASP A O 1
ATOM 2013 N N . SER A 1 256 ? -17.393 39.460 20.630 1.00 48.47 256 SER A N 1
ATOM 2014 C CA . SER A 1 256 ? -18.592 40.057 21.208 1.00 48.47 256 SER A CA 1
ATOM 2015 C C . SER A 1 256 ? -18.313 40.645 22.585 1.00 48.47 256 SER A C 1
ATOM 2017 O O . SER A 1 256 ? -19.042 40.357 23.525 1.00 48.47 256 SER A O 1
ATOM 2019 N N . VAL A 1 257 ? -17.306 41.514 22.716 1.00 45.59 257 VAL A N 1
ATOM 2020 C CA . VAL A 1 257 ? -17.337 42.591 23.722 1.00 45.59 257 VAL A CA 1
ATOM 2021 C C . VAL A 1 257 ? -16.512 43.786 23.231 1.00 45.59 257 VAL A C 1
ATOM 2023 O O . VAL A 1 257 ? -15.314 43.857 23.485 1.00 45.59 257 VAL A O 1
ATOM 2026 N N . ARG A 1 258 ? -17.160 44.743 22.553 1.00 40.62 258 ARG A N 1
ATOM 2027 C CA . ARG A 1 258 ? -16.967 46.202 22.736 1.00 40.62 258 ARG A CA 1
ATOM 2028 C C . ARG A 1 258 ? -17.901 46.982 21.807 1.00 40.62 258 ARG A C 1
ATOM 2030 O O . ARG A 1 258 ? -17.524 47.545 20.787 1.00 40.62 258 ARG A O 1
ATOM 2037 N N . SER A 1 259 ? -19.165 47.010 22.195 1.00 45.56 259 SER A N 1
ATOM 2038 C CA . SER A 1 259 ? -20.060 48.137 21.945 1.00 45.56 259 SER A CA 1
ATOM 2039 C C . SER A 1 259 ? -20.858 48.307 23.230 1.00 45.56 259 SER A C 1
ATOM 2041 O O . SER A 1 259 ? -21.703 47.476 23.554 1.00 45.56 259 SER A O 1
ATOM 2043 N N . GLY A 1 260 ? -20.462 49.312 24.006 1.00 39.34 260 GLY A N 1
ATOM 2044 C CA . GLY A 1 260 ? -20.937 49.633 25.347 1.00 39.34 260 GLY A CA 1
ATOM 2045 C C . GLY A 1 260 ? -20.044 50.705 25.936 1.00 39.34 260 GLY A C 1
ATOM 2046 O O . GLY A 1 260 ? -18.900 50.347 26.290 1.00 39.34 260 GLY A O 1
#

Radius of gyration: 22.42 Å; chains: 1; bounding box: 51×66×60 Å

InterPro domains:
  IPR011989 Armadillo-like helical [G3DSA:1.25.10.10] (11-239)
  IPR016024 Armadillo-type fold [SSF48371] (83-211)

Organism: NCBI:txid56615

Foldseek 3Di:
DPVCLVVVPCPPPLVVVVVVVPPDPDDQDDLVSLDQDPVLLVSLVVVLVCVVVVVDDPDDPPVVVLLVNLVSLLSQCSPPPRDPVSVVSSLSSLLSSLPDPVSLVSNCSNVCLLVSLLVCLVPPDDLSSLSSLVSNQVVSLCQQFPDPPDPDDDVSNVVSLLSLLVQLVDPDDPSNLSSLLSLLSSLQPDPRNLVVCVVDPVSVVSLVVSLVVQCPDAADPVRHGPSNNVSSVSNVVSSVVSVPDDPPPPPPPPPPDDDD

Sequence (260 aa):
MVMDIGHTIEFSKHLSQQAQQADTPSNVPNLSDLELHPHELEAIQVLVKLINNGTTYWSSPDMDLALSMIKPLAVLFLHPPADKFQDFLALEGLSYLSGSEDETAEILRWSQILDQLDEIIESEPSEQAVELMLLYDPAFRKRFAPPEDSTQTDTTYMTRLENLITLIEEEDGDVHCAAANALWRLTDSSPEVRKVILSDPSLTETLLKSFRQWAGEERDAAGFYSSTSGSMIGVFKNITRSLTAPPSVELEYRDSVRSG

pLDDT: mean 71.65, std 17.85, range [31.12, 93.0]